Protein AF-A0A838TBW4-F1 (afdb_monomer)

Solvent-accessible surface area (backbone atoms only — not comparable to full-atom values): 10722 Å² total; per-residue (Å²): 92,53,55,71,40,75,46,83,88,53,79,65,47,71,32,86,48,37,41,39,49,71,53,73,50,77,46,62,85,53,86,55,32,38,40,39,38,40,40,38,38,40,40,28,59,45,55,49,67,66,79,68,98,82,68,82,69,53,99,82,59,68,84,42,74,42,6,28,44,33,40,38,41,35,42,33,40,31,49,37,88,73,58,54,80,36,43,47,41,38,38,34,44,38,40,34,40,42,38,38,27,76,34,30,76,90,42,62,67,20,46,31,54,18,38,36,38,38,42,35,37,34,43,33,47,72,93,43,96,31,44,42,32,44,35,46,35,40,40,38,13,29,47,56,91,50,90,83,75,44,51,32,25,47,28,77,63,82,87,76,78,42,48,89,70,59,43,82,79,57,86,46,65,66,39,56,40,53,37,43,34,45,37,40,37,33,29,85,44,101,90,42,81,46,77,46,76,46,78,48,113

Mean predicted aligned error: 7.16 Å

Radius of gyration: 20.32 Å; Cα contacts (8 Å, |Δi|>4): 487; chains: 1; bounding box: 47×40×55 Å

Nearest PDB structures (foldseek):
  3m8d-assembly1_A  TM=5.198E-01  e=7.581E-01  Escherichia coli
  2gsk-assembly1_A  TM=4.703E-01  e=1.154E+00  Escherichia coli
  6ofr-assembly1_A  TM=4.350E-01  e=8.875E-01  Escherichia coli
  1xkh-assembly3_C  TM=3.140E-01  e=1.501E+00  Pseudomonas aeruginosa
  4v3h-assembly2_B  TM=4.016E-01  e=5.026E+00  Klebsiella oxytoca

pLDDT: mean 85.62, std 15.62, range [37.53, 98.44]

Secondary structure (DSSP, 8-state):
--PBP--SSS---B-SSEEEEEEEEEE--STTEEEEEEEEEEEE--------SS----TT---SPPPEEEEEEEEEEEEPTTTBTTEEEEEEEEEEEEEEESSSTTS-EEEEEEEEEEEEEEEE-TTSTT--EEEEEEEEE---S-TTSSEE------S--GGGTS-TT----SSSEEEEEEEEEEEEETTEEEEEEEEE-

Foldseek 3Di:
DFDWDDADPDDIDGDPQKDKDWDKDWDCVPDQKIKMWIKMWIFHAFFDQHDDPVDPADPLGGPDFAGWTKMKIKMKMWGDPCRPPFKIKMKMKMWMWDWGAPHGPVGQIATETWMKMKIKMKGWPVVDPWGKMKMKIKIAIFADPDPPPSYGHWDDQDDDPCCVPQHVVPPDDRTHDIKIKIKMWTRPDPVDIDIDIDIDD

Structure (mmCIF, N/CA/C/O backbone):
data_AF-A0A838TBW4-F1
#
_entry.id   AF-A0A838TBW4-F1
#
loop_
_atom_site.group_PDB
_atom_site.id
_atom_site.type_symbol
_atom_site.label_atom_id
_atom_site.label_alt_id
_atom_site.label_comp_id
_atom_site.label_asym_id
_atom_site.label_entity_id
_atom_site.label_seq_id
_atom_site.pdbx_PDB_ins_code
_atom_site.Cartn_x
_atom_site.Cartn_y
_atom_site.Cartn_z
_atom_site.occupancy
_atom_site.B_iso_or_equiv
_atom_site.auth_seq_id
_atom_site.auth_comp_id
_atom_site.auth_asym_id
_atom_site.auth_atom_id
_atom_site.pdbx_PDB_model_num
ATOM 1 N N . MET A 1 1 ? -7.644 9.521 -14.483 1.00 82.19 1 MET A N 1
ATOM 2 C CA . MET A 1 1 ? -7.105 10.776 -13.925 1.00 82.19 1 MET A CA 1
ATOM 3 C C . MET A 1 1 ? -5.716 11.012 -14.484 1.00 82.19 1 MET A C 1
ATOM 5 O O . MET A 1 1 ? -5.070 10.063 -14.913 1.00 82.19 1 MET A O 1
ATOM 9 N N . ARG A 1 2 ? -5.285 12.268 -14.478 1.00 81.56 2 ARG A N 1
ATOM 10 C CA . ARG A 1 2 ? -3.904 12.653 -14.750 1.00 81.56 2 ARG A CA 1
ATOM 11 C C . ARG A 1 2 ? -3.349 13.295 -13.485 1.00 81.56 2 ARG A C 1
ATOM 13 O O . ARG A 1 2 ? -4.063 14.129 -12.917 1.00 81.56 2 ARG A O 1
ATOM 20 N N . PRO A 1 3 ? -2.170 12.885 -13.006 1.00 78.75 3 PRO A N 1
ATOM 21 C CA . PRO A 1 3 ? -1.479 13.588 -11.939 1.00 78.75 3 PRO A CA 1
ATOM 22 C C . PRO A 1 3 ? -1.197 15.033 -12.343 1.00 78.75 3 PRO A C 1
ATOM 24 O O . PRO A 1 3 ? -1.235 15.389 -13.520 1.00 78.75 3 PRO A O 1
ATOM 27 N N . VAL A 1 4 ? -0.947 15.874 -11.349 1.00 79.19 4 VAL A N 1
ATOM 28 C CA . VAL A 1 4 ? -0.540 17.259 -11.572 1.00 79.19 4 VAL A CA 1
ATOM 29 C C . VAL A 1 4 ? 0.978 17.309 -11.527 1.00 79.19 4 VAL A C 1
ATOM 31 O O . VAL A 1 4 ? 1.579 16.861 -10.550 1.00 79.19 4 VAL A O 1
ATOM 34 N N . GLN A 1 5 ? 1.579 17.854 -12.577 1.00 72.44 5 GLN A N 1
ATOM 35 C CA . GLN A 1 5 ? 3.007 18.107 -12.634 1.00 72.44 5 GLN A CA 1
ATOM 36 C C . GLN A 1 5 ? 3.325 19.350 -11.803 1.00 72.44 5 GLN A C 1
ATOM 38 O O . GLN A 1 5 ? 2.657 20.379 -11.916 1.00 72.44 5 GLN A O 1
ATOM 43 N N . ILE A 1 6 ? 4.345 19.252 -10.951 1.00 69.56 6 ILE A N 1
ATOM 44 C CA . ILE A 1 6 ? 4.878 20.421 -10.256 1.00 69.56 6 ILE A CA 1
ATOM 45 C C . ILE A 1 6 ? 5.821 21.122 -11.225 1.00 69.56 6 ILE A C 1
ATOM 47 O O . ILE A 1 6 ? 6.854 20.567 -11.592 1.00 69.56 6 ILE A O 1
ATOM 51 N N . GLU A 1 7 ? 5.454 22.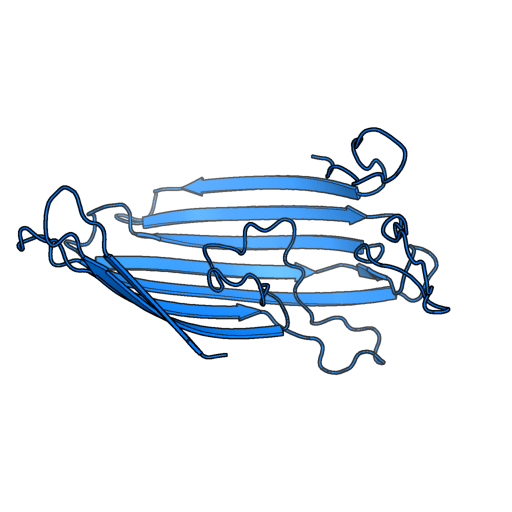330 -11.635 1.00 67.06 7 GLU A N 1
ATOM 52 C CA . GLU A 1 7 ? 6.270 23.155 -12.515 1.00 67.06 7 GLU A CA 1
ATOM 53 C C . GLU A 1 7 ? 6.919 24.275 -11.716 1.00 67.06 7 GLU A C 1
ATOM 55 O O . GLU A 1 7 ? 6.291 24.961 -10.906 1.00 67.06 7 GLU A O 1
ATOM 60 N N . ARG A 1 8 ? 8.214 24.483 -11.941 1.00 65.50 8 ARG A N 1
ATOM 61 C CA . ARG A 1 8 ? 8.962 25.473 -11.169 1.00 65.50 8 ARG A CA 1
ATOM 62 C C . ARG A 1 8 ? 8.695 26.907 -11.621 1.00 65.50 8 ARG A C 1
ATOM 64 O O . ARG A 1 8 ? 8.756 27.841 -10.818 1.00 65.50 8 ARG A O 1
ATOM 71 N N . HIS A 1 9 ? 8.488 27.090 -12.919 1.00 72.12 9 HIS A N 1
ATOM 72 C CA . HIS A 1 9 ? 8.450 28.403 -13.564 1.00 72.12 9 HIS A CA 1
ATOM 73 C C . HIS A 1 9 ? 7.094 28.735 -14.197 1.00 72.12 9 HIS A C 1
ATOM 75 O O . HIS A 1 9 ? 6.954 29.789 -14.817 1.00 72.12 9 HIS A O 1
ATOM 81 N N . ALA A 1 10 ? 6.099 27.873 -14.006 1.00 72.31 10 ALA A N 1
ATOM 82 C CA . ALA A 1 10 ? 4.736 28.047 -14.480 1.00 72.31 10 ALA A CA 1
ATOM 83 C C . ALA A 1 10 ? 3.742 27.508 -13.442 1.00 72.31 10 ALA A C 1
ATOM 85 O O . ALA A 1 10 ? 4.126 26.994 -12.391 1.00 72.31 10 ALA A O 1
ATOM 86 N N . PHE A 1 11 ? 2.452 27.719 -13.696 1.00 76.94 11 PHE A N 1
ATOM 87 C CA . PHE A 1 11 ? 1.423 27.092 -12.879 1.00 76.94 11 PHE A CA 1
ATOM 88 C C . PHE A 1 11 ? 1.433 25.587 -13.117 1.00 76.94 11 PHE A C 1
ATOM 90 O O . PHE A 1 11 ? 1.570 25.143 -14.247 1.00 76.94 11 PHE A O 1
ATOM 97 N N . ASN A 1 12 ? 1.226 24.821 -12.052 1.00 76.56 12 ASN A N 1
ATOM 98 C CA . ASN A 1 12 ? 1.102 23.375 -12.145 1.00 76.56 12 ASN A CA 1
ATOM 99 C C . ASN A 1 12 ? -0.076 22.987 -13.055 1.00 76.56 12 ASN A C 1
ATOM 101 O O . ASN A 1 12 ? -1.216 23.391 -12.800 1.00 76.56 12 ASN A O 1
ATOM 105 N N . GLU A 1 13 ? 0.190 22.164 -14.066 1.00 77.12 13 GLU A N 1
ATOM 106 C CA . GLU A 1 13 ? -0.813 21.644 -14.999 1.00 77.12 13 GLU A CA 1
ATOM 107 C C . GLU A 1 13 ? -0.933 20.114 -14.912 1.00 77.12 13 GLU A C 1
ATOM 109 O O . GLU A 1 13 ? -0.180 19.438 -14.208 1.00 77.12 13 GLU A O 1
ATOM 114 N N . SER A 1 14 ? -1.938 19.540 -15.583 1.00 79.62 14 SER A N 1
ATOM 115 C CA . SER A 1 14 ? -2.069 18.081 -15.640 1.00 79.62 14 SER A CA 1
ATOM 116 C C . SER A 1 14 ? -0.939 17.480 -16.473 1.00 79.62 14 SER A C 1
ATOM 118 O O . SER A 1 14 ? -0.757 17.890 -17.620 1.00 79.62 14 SER A O 1
ATOM 120 N N . ASP A 1 15 ? -0.288 16.441 -15.961 1.00 79.75 15 ASP A N 1
ATOM 121 C CA . ASP A 1 15 ? 0.714 15.685 -16.703 1.00 79.75 15 ASP A CA 1
ATOM 122 C C . ASP A 1 15 ? 0.023 14.857 -17.800 1.00 79.75 15 ASP A C 1
ATOM 124 O O . ASP A 1 15 ? -0.744 13.927 -17.537 1.00 79.75 15 ASP A O 1
ATOM 128 N N . SER A 1 16 ? 0.248 15.222 -19.063 1.00 81.44 16 SER A N 1
ATOM 129 C CA . SER A 1 16 ? -0.297 14.477 -20.203 1.00 81.44 16 SER A CA 1
ATOM 130 C C . SER A 1 16 ? 0.420 13.146 -20.453 1.00 81.44 16 SER A C 1
ATOM 132 O O . SER A 1 16 ? -0.169 12.253 -21.075 1.00 81.44 16 SER A O 1
ATOM 134 N N . ALA A 1 17 ? 1.647 13.013 -19.947 1.00 81.75 17 ALA A N 1
ATOM 135 C CA . ALA A 1 17 ? 2.494 11.845 -20.092 1.00 81.75 17 ALA A CA 1
ATOM 136 C C . ALA A 1 17 ? 2.279 10.808 -18.983 1.00 81.75 17 ALA A C 1
ATOM 138 O O . ALA A 1 17 ? 2.682 9.670 -19.189 1.00 81.75 17 ALA A O 1
ATOM 139 N N . ASP A 1 18 ? 1.601 11.139 -17.875 1.00 86.44 18 ASP A N 1
ATOM 140 C CA . ASP A 1 18 ? 1.209 10.194 -16.817 1.00 86.44 18 ASP A CA 1
ATOM 141 C C . ASP A 1 18 ? -0.319 10.032 -16.757 1.00 86.44 18 ASP A C 1
ATOM 143 O O . ASP A 1 18 ? -1.082 10.901 -16.329 1.00 86.44 18 ASP A O 1
ATOM 147 N N . ASN A 1 19 ? -0.796 8.889 -17.235 1.00 89.94 19 ASN A N 1
ATOM 148 C CA . ASN A 1 19 ? -2.207 8.547 -17.285 1.00 89.94 19 ASN A CA 1
ATOM 149 C C . ASN A 1 19 ? -2.488 7.397 -16.320 1.00 89.94 19 ASN A C 1
ATOM 151 O O . ASN A 1 19 ? -1.917 6.315 -16.429 1.00 89.94 19 ASN A O 1
ATOM 155 N N . PHE A 1 20 ? -3.440 7.615 -15.416 1.00 91.31 20 PHE A N 1
ATOM 156 C CA . PHE A 1 20 ? -3.895 6.612 -14.461 1.00 91.31 20 PHE A CA 1
ATOM 157 C C . PHE A 1 20 ? -5.385 6.351 -14.638 1.00 91.31 20 PHE A C 1
ATOM 159 O O . PHE A 1 20 ? -6.203 7.277 -14.621 1.00 91.31 20 PHE A O 1
ATOM 166 N N . PHE A 1 21 ? -5.779 5.096 -14.788 1.00 92.88 21 PHE A N 1
ATOM 167 C CA . PHE A 1 21 ? -7.184 4.723 -14.892 1.00 92.88 21 PHE A CA 1
ATOM 168 C C . PHE A 1 21 ? -7.442 3.370 -14.253 1.00 92.88 21 PHE A C 1
ATOM 170 O O . PHE A 1 21 ? -6.535 2.579 -14.034 1.00 92.88 21 PHE A O 1
ATOM 177 N N . GLY A 1 22 ? -8.703 3.099 -13.951 1.00 94.94 22 GLY A N 1
ATOM 178 C CA . GLY A 1 22 ? -9.102 1.823 -13.397 1.00 94.94 22 GLY A CA 1
ATOM 179 C C . GLY A 1 22 ? -10.487 1.876 -12.793 1.00 94.94 22 GLY A C 1
ATOM 180 O O . GLY A 1 22 ? -11.240 2.831 -13.001 1.00 94.94 22 GLY A O 1
ATOM 181 N N . GLY A 1 23 ? -10.813 0.830 -12.053 1.00 95.31 23 GLY A N 1
ATOM 182 C CA . GLY A 1 23 ? -12.100 0.664 -11.408 1.00 95.31 23 GLY A CA 1
ATOM 183 C C . GLY A 1 23 ? -11.943 -0.030 -10.069 1.00 95.31 23 GLY A C 1
ATOM 184 O O . GLY A 1 23 ? -11.008 -0.799 -9.849 1.00 95.31 23 GLY A O 1
ATOM 185 N N . TYR A 1 24 ? -12.888 0.242 -9.182 1.00 95.19 24 TYR A N 1
ATOM 186 C CA . TYR A 1 24 ? -13.003 -0.437 -7.906 1.00 95.19 24 TYR A CA 1
ATOM 187 C C . TYR A 1 24 ? -14.438 -0.916 -7.717 1.00 95.19 24 TYR A C 1
ATOM 189 O O . TYR A 1 24 ? -15.391 -0.332 -8.239 1.00 95.19 24 TYR A O 1
ATOM 197 N N . PHE A 1 25 ? -14.579 -2.002 -6.976 1.00 95.69 25 PHE A N 1
ATOM 198 C CA . PHE A 1 25 ? -15.851 -2.606 -6.633 1.00 95.69 25 PHE A CA 1
ATOM 199 C C . PHE A 1 25 ? -15.840 -2.979 -5.156 1.00 95.69 25 PHE A C 1
ATOM 201 O O . PHE A 1 25 ? -14.925 -3.655 -4.695 1.00 95.6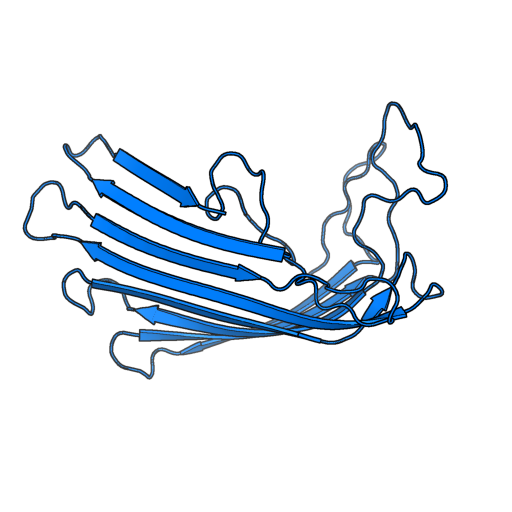9 25 PHE A O 1
ATOM 208 N N . SER A 1 26 ? -16.881 -2.574 -4.435 1.00 97.75 26 SER A N 1
ATOM 209 C CA . SER A 1 26 ? -17.047 -2.862 -3.012 1.00 97.75 26 SER A CA 1
ATOM 210 C C . SER A 1 26 ? -18.301 -3.691 -2.791 1.00 97.75 26 SER A C 1
ATOM 212 O O . SER A 1 26 ? -19.355 -3.418 -3.369 1.00 97.75 26 SER A O 1
ATOM 214 N N . THR A 1 27 ? -18.204 -4.691 -1.923 1.00 97.25 27 THR A N 1
ATOM 215 C CA . THR A 1 27 ? -19.313 -5.571 -1.575 1.00 97.25 27 THR A CA 1
ATOM 216 C C . THR A 1 27 ? -19.362 -5.881 -0.089 1.00 97.25 27 THR A C 1
ATOM 218 O O . THR A 1 27 ? -18.353 -5.996 0.598 1.00 97.25 27 THR A O 1
ATOM 221 N N . ASP A 1 28 ? -20.585 -6.066 0.385 1.00 96.94 28 ASP A N 1
ATOM 222 C CA . ASP A 1 28 ? -20.943 -6.296 1.780 1.00 96.94 28 ASP A CA 1
ATOM 223 C C . ASP A 1 28 ? -21.593 -7.678 1.979 1.00 96.94 28 ASP A C 1
ATOM 225 O O . ASP A 1 28 ? -22.266 -7.917 2.986 1.00 96.94 28 ASP A O 1
ATOM 229 N N . LEU A 1 29 ? -21.419 -8.574 0.996 1.00 95.25 29 LEU A N 1
ATOM 230 C CA . LEU A 1 29 ? -22.025 -9.910 0.951 1.00 95.25 29 LEU A CA 1
ATOM 231 C C . LEU A 1 29 ? -21.574 -10.816 2.103 1.00 95.25 29 LEU A C 1
ATOM 233 O O . LEU A 1 29 ? -22.346 -11.662 2.550 1.00 95.25 29 LEU A O 1
ATOM 237 N N . VAL A 1 30 ? -20.342 -10.647 2.590 1.00 94.44 30 VAL A N 1
ATOM 238 C CA . VAL A 1 30 ? -19.850 -11.368 3.768 1.00 94.44 30 VAL A CA 1
ATOM 239 C C . VAL A 1 30 ? -20.371 -10.659 5.023 1.00 94.44 30 VAL A C 1
ATOM 241 O O . VAL A 1 30 ? -20.094 -9.470 5.216 1.00 94.44 30 VAL A O 1
ATOM 244 N N . PRO A 1 31 ? -21.113 -11.345 5.915 1.00 94.19 31 PRO A N 1
ATOM 245 C CA . PRO A 1 31 ? -21.595 -10.727 7.140 1.00 94.19 31 PRO A CA 1
ATOM 246 C C . PRO A 1 31 ? -20.448 -10.101 7.934 1.00 94.19 31 PRO A C 1
ATOM 248 O O . PRO A 1 31 ? -19.408 -10.724 8.123 1.00 94.19 31 PRO A O 1
ATOM 251 N N . ARG A 1 32 ? -20.669 -8.885 8.450 1.00 94.88 32 ARG A N 1
ATOM 252 C CA . ARG A 1 32 ? -19.713 -8.146 9.300 1.00 94.88 32 ARG A CA 1
ATOM 253 C C . ARG A 1 32 ? -18.416 -7.710 8.609 1.00 94.88 32 ARG A C 1
ATOM 255 O O . ARG A 1 32 ? -17.550 -7.175 9.294 1.00 94.88 32 ARG A O 1
ATOM 262 N N . GLN A 1 33 ? -18.308 -7.851 7.291 1.00 97.12 33 GLN A N 1
ATOM 263 C CA . GLN A 1 33 ? -17.137 -7.457 6.514 1.00 97.12 33 GLN A CA 1
ATOM 264 C C . GLN A 1 33 ? -17.550 -6.641 5.284 1.00 97.12 33 GLN A C 1
ATOM 266 O O . GLN A 1 33 ? -18.598 -6.890 4.692 1.00 97.12 33 GLN A O 1
ATOM 271 N N . THR A 1 34 ? -16.711 -5.684 4.908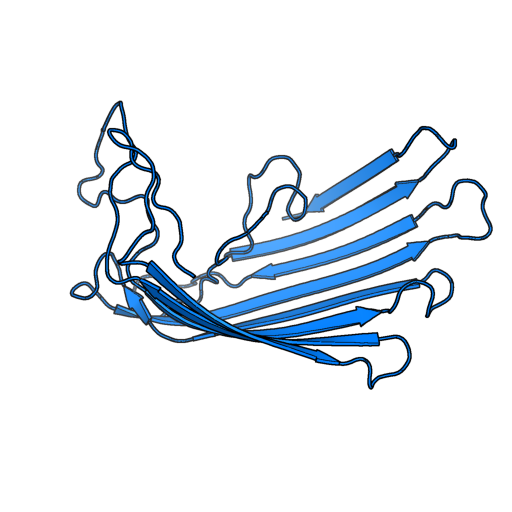 1.00 98.06 34 THR A N 1
ATOM 272 C CA . THR A 1 34 ? -16.704 -5.080 3.575 1.00 98.06 34 THR A CA 1
ATOM 273 C C . THR A 1 34 ? -15.492 -5.618 2.827 1.00 98.06 34 THR A C 1
ATOM 275 O O . THR A 1 34 ? -14.400 -5.704 3.396 1.00 98.06 34 THR A O 1
ATOM 278 N N . THR A 1 35 ? -15.695 -6.006 1.575 1.00 98.25 35 THR A N 1
ATOM 279 C CA . THR A 1 35 ? -14.648 -6.479 0.673 1.00 98.25 35 THR A CA 1
ATOM 280 C C . THR A 1 35 ? -14.584 -5.562 -0.533 1.00 98.25 35 THR A C 1
ATOM 282 O O . THR A 1 35 ? -15.580 -5.380 -1.229 1.00 98.25 35 THR A O 1
ATOM 285 N N . ASP A 1 36 ? -13.403 -5.024 -0.780 1.00 97.69 36 ASP A N 1
ATOM 286 C CA . ASP A 1 36 ? -13.086 -4.163 -1.902 1.00 97.69 36 ASP A CA 1
ATOM 287 C C . ASP A 1 36 ? -12.174 -4.925 -2.867 1.00 97.69 36 ASP A C 1
ATOM 289 O O . ASP A 1 36 ? -11.269 -5.648 -2.453 1.00 97.69 36 ASP A O 1
ATOM 293 N N . PHE A 1 37 ? -12.408 -4.749 -4.158 1.00 98.00 37 PHE A N 1
ATOM 294 C CA . PHE A 1 37 ? -11.549 -5.212 -5.238 1.00 98.00 37 PHE A CA 1
ATOM 295 C C . PHE A 1 37 ? -11.223 -4.022 -6.120 1.00 98.00 37 PHE A C 1
ATOM 297 O O . PHE A 1 37 ? -12.090 -3.179 -6.364 1.00 98.00 37 PHE A O 1
ATOM 304 N N . TYR A 1 38 ? -10.007 -3.963 -6.637 1.00 97.56 38 TYR A N 1
ATOM 305 C CA . TYR A 1 38 ? -9.628 -2.914 -7.565 1.00 97.56 38 TYR A CA 1
ATOM 306 C C . TYR A 1 38 ? -8.666 -3.414 -8.627 1.00 97.56 38 TYR A C 1
ATOM 308 O O . TYR A 1 38 ? -7.891 -4.353 -8.435 1.00 97.56 38 TYR A O 1
ATOM 316 N N . VAL A 1 39 ? -8.747 -2.744 -9.768 1.00 97.81 39 VAL A N 1
ATOM 317 C CA . VAL A 1 39 ? -7.789 -2.846 -10.853 1.00 97.81 39 VAL A CA 1
ATOM 318 C C . VAL A 1 39 ? -7.458 -1.440 -11.309 1.00 97.81 39 VAL A C 1
ATOM 320 O O . VAL A 1 39 ? -8.349 -0.649 -11.627 1.00 97.81 39 VAL A O 1
ATOM 323 N N . PHE A 1 40 ? -6.174 -1.140 -11.345 1.00 96.81 40 PHE A N 1
ATOM 324 C CA . PHE A 1 40 ? -5.639 0.109 -11.841 1.00 96.81 40 PHE A CA 1
ATOM 325 C C . PHE A 1 40 ? -4.618 -0.169 -12.928 1.00 96.81 40 PHE A C 1
ATOM 327 O O . PHE A 1 40 ? -4.026 -1.241 -12.992 1.00 96.81 40 PHE A O 1
ATOM 334 N N . TYR A 1 41 ? -4.426 0.809 -13.792 1.00 96.44 41 TYR A N 1
ATOM 335 C CA . TYR A 1 41 ? -3.388 0.807 -14.795 1.00 96.44 41 TYR A CA 1
ATOM 336 C C . TYR A 1 41 ? -2.776 2.195 -14.856 1.00 96.44 41 TYR A C 1
ATOM 338 O O . TYR A 1 41 ? -3.489 3.207 -14.911 1.00 96.44 41 TYR A O 1
ATOM 346 N N . ARG A 1 42 ? -1.449 2.225 -14.844 1.00 93.75 42 ARG A N 1
ATOM 347 C CA . ARG A 1 42 ? -0.656 3.434 -14.997 1.00 93.75 42 ARG A CA 1
ATOM 348 C C . ARG A 1 42 ? 0.147 3.334 -16.281 1.00 93.75 42 ARG A C 1
ATOM 350 O O . ARG A 1 42 ? 0.822 2.337 -16.524 1.00 93.75 42 ARG A O 1
ATOM 357 N N . GLN A 1 43 ? 0.083 4.390 -17.076 1.00 92.69 43 GLN A N 1
ATOM 358 C CA . GLN A 1 43 ? 0.934 4.605 -18.232 1.00 92.69 43 GLN A CA 1
ATOM 359 C C . GLN A 1 43 ? 1.624 5.947 -18.068 1.00 92.69 43 GLN A C 1
ATOM 361 O O . GLN A 1 43 ? 0.988 6.988 -18.220 1.00 92.69 43 GLN A O 1
ATOM 366 N N . LYS A 1 44 ? 2.920 5.887 -17.790 1.00 87.50 44 LYS A N 1
ATOM 367 C CA . LYS A 1 44 ? 3.834 7.014 -17.809 1.00 87.50 44 LYS A CA 1
ATOM 368 C C . LYS A 1 44 ? 4.796 6.856 -18.979 1.00 87.50 44 LYS A C 1
ATOM 370 O O . LYS A 1 44 ? 5.490 5.846 -19.070 1.00 87.50 44 LYS A O 1
ATOM 375 N N . ASP A 1 45 ? 4.806 7.827 -19.880 1.00 84.75 45 ASP A N 1
ATOM 376 C CA . ASP A 1 45 ? 5.569 7.752 -21.129 1.00 84.75 45 ASP A CA 1
ATOM 377 C C . ASP A 1 45 ? 6.880 8.565 -21.092 1.00 84.75 45 ASP A C 1
ATOM 379 O O . ASP A 1 45 ? 7.721 8.407 -21.978 1.00 84.75 45 ASP A O 1
ATOM 383 N N . ASP A 1 46 ? 7.087 9.397 -20.068 1.00 70.88 46 ASP A N 1
ATOM 384 C CA . ASP A 1 46 ? 8.251 10.273 -19.934 1.00 70.88 46 ASP A CA 1
ATOM 385 C C . ASP A 1 46 ? 8.943 10.164 -18.569 1.00 70.88 46 ASP A C 1
ATOM 387 O O . ASP A 1 46 ? 8.448 9.554 -17.619 1.00 70.88 46 ASP A O 1
ATOM 391 N N . ASN A 1 47 ? 10.117 10.781 -18.490 1.00 67.62 47 ASN A N 1
ATOM 392 C CA . ASN A 1 47 ? 10.867 10.968 -17.264 1.00 67.62 47 ASN A CA 1
ATOM 393 C C . ASN A 1 47 ? 10.987 12.472 -17.031 1.00 67.62 47 ASN A C 1
ATOM 395 O O . ASN A 1 47 ? 11.605 13.165 -17.839 1.00 67.62 47 ASN A O 1
ATOM 399 N N . GLN A 1 48 ? 10.337 13.009 -16.000 1.00 59.16 48 GLN A N 1
ATOM 400 C CA . GLN A 1 48 ? 10.223 14.462 -15.878 1.00 59.16 48 GLN A CA 1
ATOM 401 C C . GLN A 1 48 ? 11.314 15.085 -14.991 1.00 59.16 48 GLN A C 1
ATOM 403 O O . GLN A 1 48 ? 11.467 14.678 -13.839 1.00 59.16 48 GLN A O 1
ATOM 408 N N . PRO A 1 49 ? 12.055 16.096 -15.484 1.00 49.00 49 PRO A N 1
ATOM 409 C CA . PRO A 1 49 ? 13.259 16.606 -14.824 1.00 49.00 49 PRO A CA 1
ATOM 410 C C . PRO A 1 49 ? 13.083 17.839 -13.910 1.00 49.00 49 PRO A C 1
ATOM 412 O O . PRO A 1 49 ? 14.080 18.312 -13.371 1.00 49.00 49 PRO A O 1
ATOM 415 N N . ASP A 1 50 ? 11.890 18.416 -13.728 1.00 48.16 50 ASP A N 1
ATOM 416 C CA . ASP A 1 50 ? 11.807 19.837 -13.327 1.00 48.16 50 ASP A CA 1
ATOM 417 C C . ASP A 1 50 ? 11.716 20.147 -11.812 1.00 48.16 50 ASP A C 1
ATOM 419 O O . ASP A 1 50 ? 10.804 20.833 -11.352 1.00 48.16 50 ASP A O 1
ATOM 423 N N . LEU A 1 51 ? 12.708 19.707 -11.023 1.00 44.88 51 LEU A N 1
ATOM 424 C CA . LEU A 1 51 ? 12.886 20.130 -9.620 1.00 44.88 51 LEU A CA 1
ATOM 425 C C . LEU A 1 51 ? 14.368 20.389 -9.234 1.00 44.88 51 LEU A C 1
ATOM 427 O O . LEU A 1 51 ? 14.947 19.548 -8.559 1.00 44.88 51 LEU A O 1
ATOM 431 N N . ASP A 1 52 ? 14.987 21.548 -9.553 1.00 42.62 52 ASP A N 1
ATOM 432 C CA . ASP A 1 52 ? 16.118 22.078 -8.726 1.00 42.62 52 ASP A CA 1
ATOM 433 C C . ASP A 1 52 ? 16.514 23.577 -8.946 1.00 42.62 52 ASP A C 1
ATOM 435 O O . ASP A 1 52 ? 16.923 23.961 -10.049 1.00 42.62 52 ASP A O 1
ATOM 439 N N . PRO A 1 53 ? 16.509 24.451 -7.904 1.00 43.53 53 PRO A N 1
ATOM 440 C CA . PRO A 1 53 ? 17.160 25.777 -7.881 1.00 43.53 53 PRO A CA 1
ATOM 441 C C . PRO A 1 53 ? 18.675 25.866 -7.665 1.00 43.53 53 PRO A C 1
ATOM 443 O O . PRO A 1 53 ? 19.222 26.958 -7.811 1.00 43.53 53 PRO A O 1
ATOM 446 N N . THR A 1 54 ? 19.354 24.780 -7.322 1.00 50.38 54 THR A N 1
ATOM 447 C CA . THR A 1 54 ? 20.814 24.709 -7.117 1.00 50.38 54 THR A CA 1
ATOM 448 C C . THR A 1 54 ? 21.528 23.749 -8.087 1.00 50.38 54 THR A C 1
ATOM 450 O O . THR A 1 54 ? 22.743 23.836 -8.255 1.00 50.38 54 THR A O 1
ATOM 453 N N . ASN A 1 55 ? 20.749 22.913 -8.776 1.00 41.97 55 ASN A N 1
ATOM 454 C CA . ASN A 1 55 ? 20.958 22.129 -10.001 1.00 41.97 55 ASN A CA 1
ATOM 455 C C . ASN A 1 55 ? 22.341 21.486 -10.202 1.00 41.97 55 ASN A C 1
ATOM 457 O O . ASN A 1 55 ? 22.942 21.593 -11.276 1.00 41.97 55 ASN A O 1
ATOM 461 N N . LYS A 1 56 ? 22.856 20.764 -9.199 1.00 42.41 56 LYS A N 1
ATOM 462 C CA . LYS A 1 56 ? 23.917 19.775 -9.460 1.00 42.41 56 LYS A CA 1
ATOM 463 C C . LYS A 1 56 ? 23.276 18.476 -9.943 1.00 42.41 56 LYS A C 1
ATOM 465 O O . LYS A 1 56 ? 23.034 17.557 -9.174 1.00 42.41 56 LYS A O 1
ATOM 470 N N . ILE A 1 57 ? 23.021 18.468 -11.245 1.00 45.84 57 ILE A N 1
ATOM 471 C CA . ILE A 1 57 ? 22.604 17.343 -12.080 1.00 45.84 57 ILE A CA 1
ATOM 472 C C . ILE A 1 57 ? 23.561 16.154 -11.860 1.00 45.84 57 ILE A C 1
ATOM 474 O O . ILE A 1 57 ? 24.761 16.265 -12.118 1.00 45.84 57 ILE A O 1
ATOM 478 N N . ASP A 1 58 ? 23.041 15.013 -11.399 1.00 43.44 58 ASP A N 1
ATOM 479 C CA . ASP A 1 58 ? 23.644 13.711 -11.716 1.00 43.44 58 ASP A CA 1
ATOM 480 C C . ASP A 1 58 ? 23.697 13.593 -13.254 1.00 43.44 58 ASP A C 1
ATOM 482 O O . ASP A 1 58 ? 22.694 13.898 -13.893 1.00 43.44 58 ASP A O 1
ATOM 486 N N . PRO A 1 59 ? 24.800 13.173 -13.895 1.00 42.16 59 PRO A N 1
ATOM 487 C CA . PRO A 1 59 ? 24.828 12.838 -15.323 1.00 42.16 59 PRO A CA 1
ATOM 488 C C . PRO A 1 59 ? 23.701 11.902 -15.821 1.00 42.16 59 PRO A C 1
ATOM 490 O O . PRO A 1 59 ? 23.471 11.848 -17.027 1.00 42.16 59 PRO A O 1
ATOM 493 N N . ALA A 1 60 ? 23.001 11.191 -14.926 1.00 46.09 60 ALA A N 1
ATOM 494 C CA . ALA A 1 60 ? 21.791 10.395 -15.186 1.00 46.09 60 ALA A CA 1
ATOM 495 C C . ALA A 1 60 ? 20.462 11.063 -14.733 1.00 46.09 60 ALA A C 1
ATOM 497 O O . ALA A 1 60 ? 19.413 10.428 -14.735 1.00 46.09 60 ALA A O 1
ATOM 498 N N . GLY A 1 61 ? 20.518 12.338 -14.342 1.00 37.53 61 GLY A N 1
ATOM 499 C CA . GLY A 1 61 ? 19.530 13.155 -13.635 1.00 37.53 61 GLY A CA 1
ATOM 500 C C . GLY A 1 61 ? 18.057 12.861 -13.877 1.00 37.53 61 GLY A C 1
ATOM 501 O O . GLY A 1 61 ? 17.508 13.241 -14.911 1.00 37.53 61 GLY A O 1
ATOM 502 N N . THR A 1 62 ? 17.366 12.303 -12.878 1.00 45.78 62 THR A N 1
ATOM 503 C CA . THR A 1 62 ? 15.907 12.459 -12.811 1.00 45.78 62 THR A CA 1
ATOM 504 C C . THR A 1 62 ? 15.308 12.227 -11.436 1.00 45.78 62 THR A C 1
ATOM 506 O O . THR A 1 62 ? 15.669 11.291 -10.731 1.00 45.78 62 THR A O 1
ATOM 509 N N . TRP A 1 63 ? 14.365 13.097 -11.073 1.00 46.66 63 TRP A N 1
ATOM 510 C CA . TRP A 1 63 ? 13.473 12.917 -9.929 1.00 46.66 63 TRP A CA 1
ATOM 511 C C . TRP A 1 63 ? 12.029 13.219 -10.334 1.00 46.66 63 TRP A C 1
ATOM 513 O O . TRP A 1 63 ? 11.364 14.112 -9.823 1.00 46.66 63 TRP A O 1
ATOM 523 N N . ASN A 1 64 ? 11.563 12.401 -11.273 1.00 54.34 64 ASN A N 1
ATOM 524 C CA . ASN A 1 64 ? 10.229 11.824 -11.286 1.00 54.34 64 ASN A CA 1
ATOM 525 C C . ASN A 1 64 ? 10.414 10.319 -11.536 1.00 54.34 64 ASN A C 1
ATOM 527 O O . ASN A 1 64 ? 11.448 9.909 -12.060 1.00 54.34 64 ASN A O 1
ATOM 531 N N . GLY A 1 65 ? 9.468 9.482 -11.100 1.00 60.88 65 GLY A N 1
ATOM 532 C CA . GLY A 1 65 ? 9.546 8.042 -11.373 1.00 60.88 65 GLY A CA 1
ATOM 533 C C . GLY A 1 65 ? 9.689 7.783 -12.882 1.00 60.88 65 GLY A C 1
ATOM 534 O O . GLY A 1 65 ? 9.144 8.568 -13.666 1.00 60.88 65 GLY A O 1
ATOM 535 N N . PRO A 1 66 ? 10.414 6.727 -13.289 1.00 75.19 66 PRO A N 1
ATOM 536 C CA . PRO A 1 66 ? 10.669 6.453 -14.698 1.00 75.19 66 PRO A CA 1
ATOM 537 C C . PRO A 1 66 ? 9.372 6.234 -15.483 1.00 75.19 66 PRO A C 1
ATOM 539 O O . PRO A 1 66 ? 8.308 5.976 -14.906 1.00 75.19 66 PRO A O 1
ATOM 542 N N . ALA A 1 67 ? 9.480 6.252 -16.813 1.00 84.75 67 ALA A N 1
ATOM 543 C CA . ALA A 1 67 ? 8.433 5.723 -17.671 1.00 84.75 67 ALA A CA 1
ATOM 544 C C . ALA A 1 67 ? 8.046 4.311 -17.200 1.00 84.75 67 ALA A C 1
ATOM 546 O O . ALA A 1 67 ? 8.888 3.512 -16.775 1.00 84.75 67 ALA A O 1
ATOM 547 N N . ALA A 1 68 ? 6.751 4.020 -17.233 1.00 89.62 68 ALA A N 1
ATOM 548 C CA . ALA A 1 68 ? 6.194 2.810 -16.654 1.00 89.62 68 ALA A CA 1
ATOM 549 C C . ALA A 1 68 ? 4.840 2.484 -17.285 1.00 89.62 68 ALA A C 1
ATOM 551 O O . ALA A 1 68 ? 4.035 3.371 -17.563 1.00 89.62 68 ALA A O 1
ATOM 552 N N . ARG A 1 69 ? 4.572 1.201 -17.508 1.00 95.06 69 ARG A N 1
ATOM 553 C CA . ARG A 1 69 ? 3.310 0.698 -18.055 1.00 95.06 69 ARG A CA 1
ATOM 554 C C . ARG A 1 69 ? 2.928 -0.563 -17.314 1.00 95.06 69 ARG A C 1
ATOM 556 O O . ARG A 1 69 ? 3.372 -1.647 -17.672 1.00 95.06 69 ARG A O 1
ATOM 563 N N . PHE A 1 70 ? 2.126 -0.428 -16.271 1.00 96.50 70 PHE A N 1
ATOM 564 C CA . PHE A 1 70 ? 1.792 -1.565 -15.426 1.00 96.50 70 PHE A CA 1
ATOM 565 C C . PHE A 1 70 ? 0.362 -1.514 -14.922 1.00 96.50 70 PHE A C 1
ATOM 567 O O . PHE A 1 70 ? -0.252 -0.452 -14.790 1.00 96.50 70 PHE A O 1
ATOM 574 N N . ALA A 1 71 ? -0.159 -2.705 -14.655 1.00 97.94 71 ALA A N 1
ATOM 575 C CA . ALA A 1 71 ? -1.412 -2.903 -13.967 1.00 97.94 71 ALA A CA 1
ATOM 576 C C . ALA A 1 71 ? -1.151 -3.206 -12.491 1.00 97.94 71 ALA A C 1
ATOM 578 O O . ALA A 1 71 ? -0.216 -3.925 -12.145 1.00 97.94 71 ALA A O 1
ATOM 579 N N . THR A 1 72 ? -2.038 -2.704 -11.645 1.00 98.19 72 THR A N 1
ATOM 580 C CA . THR A 1 72 ? -2.118 -3.018 -10.223 1.00 98.19 72 THR A CA 1
ATOM 581 C C . THR A 1 72 ? -3.453 -3.707 -9.995 1.00 98.19 72 THR A C 1
ATOM 583 O O . THR A 1 72 ? -4.504 -3.157 -10.326 1.00 98.19 72 THR A O 1
ATOM 586 N N . ILE A 1 73 ? -3.434 -4.904 -9.428 1.00 98.25 73 ILE A N 1
ATOM 587 C CA . ILE A 1 73 ? -4.638 -5.594 -8.966 1.00 98.25 73 ILE A CA 1
ATOM 588 C C . ILE A 1 73 ? -4.563 -5.750 -7.459 1.00 98.25 73 ILE A C 1
ATOM 590 O O . ILE A 1 73 ? -3.497 -6.015 -6.906 1.00 98.25 73 ILE A O 1
ATOM 594 N N . GLY A 1 74 ? -5.697 -5.621 -6.788 1.00 97.81 74 GLY A N 1
ATOM 595 C CA . GLY A 1 74 ? -5.713 -5.820 -5.354 1.00 97.81 74 GLY A CA 1
ATOM 596 C C . GLY A 1 74 ? -7.090 -6.086 -4.792 1.00 97.81 74 GLY A C 1
ATOM 597 O O . GLY A 1 74 ? -8.127 -5.895 -5.438 1.00 97.81 74 GLY A O 1
ATOM 598 N N . ALA A 1 75 ? -7.067 -6.576 -3.563 1.00 98.06 75 ALA A N 1
ATOM 599 C CA . ALA A 1 75 ? -8.252 -6.818 -2.774 1.00 98.06 75 ALA A CA 1
ATOM 600 C C . ALA A 1 75 ? -7.998 -6.389 -1.336 1.00 98.06 75 ALA A C 1
ATOM 602 O O . ALA A 1 75 ? -6.943 -6.667 -0.766 1.00 98.06 75 ALA A O 1
ATOM 603 N N . ARG A 1 76 ? -9.008 -5.763 -0.740 1.00 97.81 76 ARG A N 1
ATOM 604 C CA . ARG A 1 76 ? -9.004 -5.348 0.654 1.00 97.81 76 ARG A CA 1
ATOM 605 C C . ARG A 1 76 ? -10.225 -5.899 1.360 1.00 97.81 76 ARG A C 1
ATOM 607 O O . ARG A 1 76 ? -11.331 -5.907 0.829 1.00 97.81 76 ARG A O 1
ATOM 614 N N . ILE A 1 77 ? -10.038 -6.335 2.592 1.00 98.06 77 ILE A N 1
ATOM 615 C CA . ILE A 1 77 ? -11.116 -6.688 3.503 1.00 98.06 77 ILE A CA 1
ATOM 616 C C . ILE A 1 77 ? -11.013 -5.836 4.756 1.00 98.06 77 ILE A C 1
ATOM 618 O O . ILE A 1 77 ? -9.920 -5.520 5.221 1.00 98.06 77 ILE A O 1
ATOM 622 N N . ARG A 1 78 ? -12.162 -5.473 5.320 1.00 97.88 78 ARG A N 1
ATOM 623 C CA . ARG A 1 78 ? -12.236 -4.821 6.627 1.00 97.88 78 ARG A CA 1
ATOM 624 C C . ARG A 1 78 ? -13.494 -5.221 7.369 1.00 97.88 78 ARG A C 1
ATOM 626 O O . ARG A 1 78 ? -14.559 -5.368 6.766 1.00 97.88 78 ARG A O 1
ATOM 633 N N . SER A 1 79 ? -13.396 -5.355 8.684 1.00 97.75 79 SER A N 1
ATOM 634 C CA . SER A 1 79 ? -14.577 -5.513 9.528 1.00 97.75 79 SER A CA 1
ATOM 635 C C . SER A 1 79 ? -15.474 -4.275 9.437 1.00 97.75 79 SER A C 1
ATOM 637 O O . SER A 1 79 ? -14.980 -3.145 9.457 1.00 97.75 79 SER A O 1
ATOM 639 N N . LYS A 1 80 ? -16.795 -4.465 9.399 1.00 96.12 80 LYS A N 1
ATOM 640 C CA . LYS A 1 80 ? -17.751 -3.356 9.495 1.00 96.12 80 LYS A CA 1
ATOM 641 C C . LYS A 1 80 ? -17.673 -2.712 10.886 1.00 96.12 80 LYS A C 1
ATOM 643 O O . LYS A 1 80 ? -17.479 -3.439 11.868 1.00 96.12 80 LYS A O 1
ATOM 648 N N . PRO A 1 81 ? -17.884 -1.387 10.998 1.00 89.69 81 PRO A N 1
ATOM 649 C CA . PRO A 1 8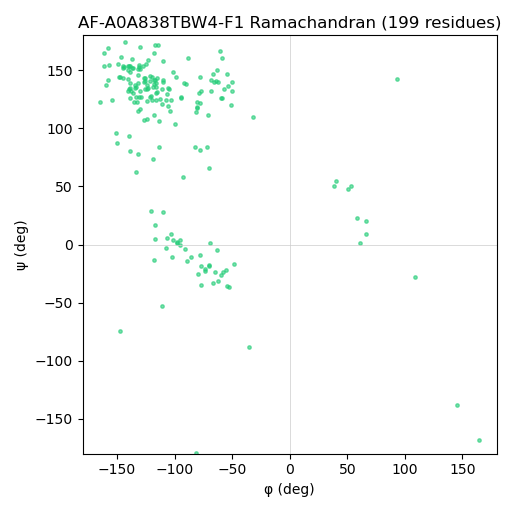1 ? -17.904 -0.707 12.286 1.00 89.69 81 PRO A CA 1
ATOM 650 C C . PRO A 1 81 ? -18.821 -1.419 13.279 1.00 89.69 81 PRO A C 1
ATOM 652 O O . PRO A 1 81 ? -19.944 -1.797 12.950 1.00 89.69 81 PRO A O 1
ATOM 655 N N . ASP A 1 82 ? -18.311 -1.639 14.488 1.00 88.19 82 ASP A N 1
ATOM 656 C CA . ASP A 1 82 ? -19.013 -2.273 15.606 1.00 88.19 82 ASP A CA 1
ATOM 657 C C . ASP A 1 82 ? -19.501 -3.719 15.406 1.00 88.19 82 ASP A C 1
ATOM 659 O O . ASP A 1 82 ? -20.028 -4.314 16.349 1.00 88.19 82 ASP A O 1
ATOM 663 N N . ALA A 1 83 ? -19.248 -4.340 14.255 1.00 94.06 83 ALA A N 1
ATOM 664 C CA . ALA A 1 83 ? -19.799 -5.650 13.928 1.00 94.06 83 ALA A CA 1
ATOM 665 C C . ALA A 1 83 ? -19.202 -6.809 14.753 1.00 94.06 83 ALA A C 1
ATOM 667 O O . ALA A 1 83 ? -19.810 -7.878 14.835 1.00 94.06 83 ALA A O 1
ATOM 668 N N . LEU A 1 84 ? -18.042 -6.597 15.388 1.00 95.19 84 LEU A N 1
ATOM 669 C CA . LEU A 1 84 ? -17.303 -7.600 16.169 1.00 95.19 84 LEU A CA 1
ATOM 670 C C . LEU A 1 84 ? -17.099 -7.190 17.639 1.00 95.19 84 LEU A C 1
ATOM 672 O O . LEU A 1 84 ? -16.129 -7.585 18.278 1.00 95.19 84 LEU A O 1
ATOM 676 N N . ASN A 1 85 ? -18.018 -6.392 18.194 1.00 93.38 85 ASN A N 1
ATOM 677 C CA . ASN A 1 85 ? -18.066 -6.062 19.626 1.00 93.38 85 ASN A CA 1
ATOM 678 C C . ASN A 1 85 ? -16.731 -5.559 20.225 1.00 93.38 85 ASN A C 1
ATOM 680 O O . ASN A 1 85 ? -16.286 -6.019 21.272 1.00 93.38 85 ASN A O 1
ATOM 684 N N . GLY A 1 86 ? -16.088 -4.608 19.547 1.00 95.00 86 GLY A N 1
ATOM 685 C CA . GLY A 1 86 ? -14.826 -4.014 20.007 1.00 95.00 86 GLY A CA 1
ATOM 686 C C . GLY A 1 86 ? -13.635 -4.430 19.167 1.00 95.00 86 GLY A C 1
ATOM 687 O O . GLY A 1 86 ? -12.716 -3.633 19.039 1.00 95.00 86 GLY A O 1
ATOM 688 N N . TRP A 1 87 ? -13.690 -5.609 18.551 1.00 97.56 87 TRP A N 1
ATOM 689 C CA . TRP A 1 87 ? -12.671 -6.045 17.609 1.00 97.56 87 TRP A CA 1
ATOM 690 C C . TRP A 1 87 ? -12.843 -5.376 16.248 1.00 97.56 87 TRP A C 1
ATOM 692 O O . TRP A 1 87 ? -13.969 -5.150 15.791 1.00 97.56 87 TRP A O 1
ATOM 702 N N . ASP A 1 88 ? -11.719 -5.089 15.611 1.00 97.50 88 ASP A N 1
ATOM 703 C CA . ASP A 1 88 ? -11.627 -4.641 14.230 1.00 97.50 88 ASP A CA 1
ATOM 704 C C . ASP A 1 88 ? -10.447 -5.324 13.534 1.00 97.50 88 ASP A C 1
ATOM 706 O O . ASP A 1 88 ? -9.501 -5.768 14.188 1.00 97.50 88 ASP A O 1
ATOM 710 N N . TYR A 1 89 ? -10.543 -5.462 12.214 1.00 97.75 89 TYR A N 1
ATOM 711 C CA . TYR A 1 89 ? -9.439 -5.912 11.373 1.00 97.75 89 TYR A CA 1
ATOM 712 C C . TYR A 1 89 ? -9.513 -5.289 9.985 1.00 97.75 89 TYR A C 1
ATOM 714 O O . TYR A 1 89 ? -10.600 -4.962 9.490 1.00 97.75 89 TYR A O 1
ATOM 722 N N . ALA A 1 90 ? -8.359 -5.207 9.335 1.00 98.12 90 ALA A N 1
ATOM 723 C CA . ALA A 1 90 ? -8.240 -4.991 7.909 1.00 98.12 90 ALA A CA 1
ATOM 724 C C . ALA A 1 90 ? -7.108 -5.851 7.339 1.00 98.12 90 ALA A C 1
ATOM 726 O O . ALA A 1 90 ? -6.141 -6.171 8.023 1.00 98.12 90 ALA A O 1
ATOM 727 N N . ALA A 1 91 ? -7.240 -6.239 6.079 1.00 98.19 91 ALA A N 1
ATOM 728 C CA . ALA A 1 91 ? -6.144 -6.821 5.325 1.00 98.19 91 ALA A CA 1
ATOM 729 C C . ALA A 1 91 ? -6.247 -6.383 3.869 1.00 98.19 91 ALA A C 1
ATOM 731 O O . ALA A 1 91 ? -7.353 -6.277 3.338 1.00 98.19 91 ALA A O 1
ATOM 732 N N . GLU A 1 92 ? -5.117 -6.135 3.229 1.00 98.06 92 GLU A N 1
ATOM 733 C CA . GLU A 1 92 ? -5.031 -5.748 1.830 1.00 98.06 92 GLU A CA 1
ATOM 734 C C . GLU A 1 92 ? -3.859 -6.460 1.176 1.00 98.06 92 GLU A C 1
ATOM 736 O O . GLU A 1 92 ? -2.772 -6.522 1.741 1.00 98.06 92 GLU A O 1
ATOM 741 N N . PHE A 1 93 ? -4.102 -7.018 -0.003 1.00 98.31 93 PHE A N 1
ATOM 742 C CA . PHE A 1 93 ? -3.077 -7.614 -0.842 1.00 98.31 93 PHE A CA 1
ATOM 743 C C . PHE A 1 93 ? -3.100 -6.935 -2.201 1.00 98.31 93 PHE A C 1
ATOM 745 O O . PHE A 1 93 ? -4.171 -6.756 -2.793 1.00 98.31 93 PHE A O 1
ATOM 752 N N . VAL A 1 94 ? -1.911 -6.606 -2.690 1.00 98.38 94 VAL A N 1
ATOM 753 C CA . VAL A 1 94 ? -1.703 -5.884 -3.938 1.00 98.38 94 VAL A CA 1
ATOM 754 C C . VAL A 1 94 ? -0.641 -6.598 -4.751 1.00 98.38 94 VAL A C 1
ATOM 756 O O . VAL A 1 94 ? 0.370 -7.044 -4.209 1.00 98.38 94 VAL A O 1
ATOM 759 N N . TYR A 1 95 ? -0.865 -6.685 -6.055 1.00 98.44 95 TYR A N 1
ATOM 760 C CA . TYR A 1 95 ? 0.100 -7.209 -7.002 1.00 98.44 95 TYR A CA 1
ATOM 761 C C . TYR A 1 95 ? 0.198 -6.299 -8.220 1.00 98.44 95 TYR A C 1
ATOM 763 O O . TYR A 1 95 ? -0.818 -5.880 -8.781 1.00 98.44 95 TYR A O 1
ATOM 771 N N . GLU A 1 96 ? 1.425 -6.017 -8.632 1.00 98.25 96 GLU A N 1
ATOM 772 C CA . GLU A 1 96 ? 1.749 -5.167 -9.767 1.00 98.25 96 GLU A CA 1
ATOM 773 C C . GLU A 1 96 ? 2.509 -5.954 -10.818 1.00 98.25 96 GLU A C 1
ATOM 775 O O . GLU A 1 96 ? 3.426 -6.714 -10.505 1.00 98.25 96 GLU A O 1
ATOM 780 N N . PHE A 1 97 ? 2.120 -5.758 -12.075 1.00 98.31 97 PHE A N 1
ATOM 781 C CA . PHE A 1 97 ? 2.755 -6.411 -13.207 1.00 98.31 97 PHE A CA 1
ATOM 782 C C . PHE A 1 97 ? 2.726 -5.541 -14.458 1.00 98.31 97 PHE A C 1
ATOM 784 O O . PHE A 1 97 ? 1.747 -4.840 -14.729 1.00 98.31 97 PHE A O 1
ATOM 791 N N . GLY A 1 98 ? 3.791 -5.612 -15.249 1.00 97.25 98 GLY A N 1
ATOM 792 C CA . GLY A 1 98 ? 3.945 -4.829 -16.470 1.00 97.25 98 GLY A CA 1
ATOM 793 C C . GLY A 1 98 ? 5.397 -4.446 -16.691 1.00 97.25 98 GLY A C 1
ATOM 794 O O . GLY A 1 98 ? 6.281 -5.259 -16.458 1.00 97.25 98 GLY A O 1
ATOM 795 N N . ASP A 1 99 ? 5.635 -3.210 -17.107 1.00 94.88 99 ASP A N 1
ATOM 796 C CA . ASP A 1 99 ? 6.955 -2.720 -17.481 1.00 94.88 99 ASP A CA 1
ATOM 797 C C . ASP A 1 99 ? 7.341 -1.482 -16.667 1.00 94.88 99 ASP A C 1
ATOM 799 O O . ASP A 1 99 ? 6.553 -0.539 -16.526 1.00 94.88 99 ASP A O 1
ATOM 803 N N . ILE A 1 100 ? 8.592 -1.445 -16.216 1.00 90.19 100 ILE A N 1
ATOM 804 C CA . ILE A 1 100 ? 9.271 -0.233 -15.751 1.00 90.19 100 ILE A CA 1
ATOM 805 C C . ILE A 1 100 ? 10.495 -0.010 -16.637 1.00 90.19 100 ILE A C 1
ATOM 807 O O . ILE A 1 100 ? 11.135 -0.957 -17.088 1.00 90.19 100 ILE A O 1
ATOM 811 N N . TYR A 1 101 ? 10.816 1.246 -16.913 1.00 86.69 101 TYR A N 1
ATOM 812 C CA . TYR A 1 101 ? 11.949 1.621 -17.748 1.00 86.69 101 TYR A CA 1
ATOM 813 C C . TYR A 1 101 ? 13.042 2.272 -16.890 1.00 86.69 101 TYR A C 1
ATOM 815 O O . TYR A 1 101 ? 12.776 2.758 -15.797 1.00 86.69 101 TYR A O 1
ATOM 823 N N . ALA A 1 102 ? 14.290 2.281 -17.354 1.00 80.06 102 ALA A N 1
ATOM 824 C CA . ALA A 1 102 ? 15.382 2.934 -16.627 1.00 80.06 102 ALA A CA 1
ATOM 825 C C . ALA A 1 102 ? 15.212 4.464 -16.575 1.00 80.06 102 ALA A C 1
ATOM 827 O O . ALA A 1 102 ? 15.599 5.104 -15.602 1.00 80.06 102 ALA A O 1
ATOM 828 N N . SER A 1 103 ? 14.635 5.043 -17.628 1.00 75.38 103 SER A N 1
ATOM 829 C CA . SER A 1 103 ? 14.298 6.463 -17.708 1.00 75.38 103 SER A CA 1
ATOM 830 C C . SER A 1 103 ? 13.041 6.679 -18.553 1.00 75.38 103 SER A C 1
ATOM 832 O O . SER A 1 103 ? 11.966 6.912 -18.018 1.00 75.38 103 SER A O 1
ATOM 834 N N . GLU A 1 104 ? 13.152 6.546 -19.872 1.00 81.38 104 GLU A N 1
ATOM 835 C CA . GLU A 1 104 ? 12.085 6.779 -20.856 1.00 81.38 104 GLU A CA 1
ATOM 836 C C . GLU A 1 104 ? 11.692 5.477 -21.572 1.00 81.38 104 GLU A C 1
ATOM 838 O O . GLU A 1 104 ? 12.397 4.473 -21.480 1.00 81.38 104 GLU A O 1
ATOM 843 N N . LEU A 1 105 ? 10.621 5.489 -22.372 1.00 84.94 105 LEU A N 1
ATOM 844 C CA . LEU A 1 105 ? 10.120 4.297 -23.083 1.00 84.94 105 LEU A CA 1
ATOM 845 C C . LEU A 1 105 ? 11.126 3.613 -24.026 1.00 84.94 105 LEU A C 1
ATOM 847 O O . LEU A 1 105 ? 10.972 2.434 -24.334 1.00 84.94 105 LEU A O 1
ATOM 851 N N . ASN A 1 106 ? 12.133 4.342 -24.515 1.00 85.31 106 ASN A N 1
ATOM 852 C CA . ASN A 1 106 ? 13.185 3.790 -25.377 1.00 85.31 106 ASN A CA 1
ATOM 853 C C . ASN A 1 106 ? 14.405 3.277 -24.588 1.00 85.31 106 ASN A C 1
ATOM 855 O O . ASN A 1 106 ? 15.355 2.772 -25.188 1.00 85.31 106 ASN A O 1
ATOM 859 N N . SER A 1 107 ? 14.415 3.447 -23.262 1.00 83.38 107 SER A N 1
ATOM 860 C CA . SER A 1 107 ? 15.499 2.998 -22.386 1.00 83.38 107 SER A CA 1
ATOM 861 C C . SER A 1 107 ? 15.377 1.508 -22.047 1.00 83.38 107 SER A C 1
ATOM 863 O O . SER A 1 107 ? 14.484 0.806 -22.527 1.00 83.38 107 SER A O 1
ATOM 865 N N . VAL A 1 108 ? 16.314 0.997 -21.244 1.00 86.06 108 VAL A N 1
ATOM 866 C CA . VAL A 1 108 ? 16.285 -0.400 -20.795 1.00 86.06 108 VAL A CA 1
ATOM 867 C C . VAL A 1 108 ? 14.979 -0.662 -20.050 1.00 86.06 108 VAL A C 1
ATOM 869 O O . VAL A 1 108 ? 14.649 0.054 -19.108 1.00 86.06 108 VAL A O 1
ATOM 872 N N . ARG A 1 109 ? 14.256 -1.690 -20.491 1.00 91.44 109 ARG A N 1
ATOM 873 C CA . ARG A 1 109 ? 13.025 -2.169 -19.868 1.00 91.44 109 ARG A CA 1
ATOM 874 C C . ARG A 1 109 ? 13.339 -3.268 -18.858 1.00 91.44 109 ARG A C 1
ATOM 876 O O . ARG A 1 109 ? 14.133 -4.161 -19.172 1.00 91.44 109 ARG A O 1
ATOM 883 N N . SER A 1 110 ? 12.657 -3.216 -17.723 1.00 92.31 110 SER A N 1
ATOM 884 C CA . SER A 1 110 ? 12.557 -4.292 -16.746 1.00 92.31 110 SER A CA 1
ATOM 885 C C . SER A 1 110 ? 11.106 -4.748 -16.612 1.00 92.31 110 SER A C 1
ATOM 887 O O . SER A 1 110 ? 10.185 -3.926 -16.620 1.00 92.31 110 SER A O 1
ATOM 889 N N . ASP A 1 111 ? 10.915 -6.053 -16.470 1.00 96.62 111 ASP A N 1
ATOM 890 C CA . ASP A 1 111 ? 9.602 -6.653 -16.268 1.00 96.62 111 ASP A CA 1
ATOM 891 C C . ASP A 1 111 ? 9.225 -6.511 -14.776 1.00 96.62 111 ASP A C 1
ATOM 893 O O . ASP A 1 111 ? 9.921 -7.008 -13.889 1.00 96.62 111 ASP A O 1
ATOM 897 N N . LEU A 1 112 ? 8.148 -5.777 -14.483 1.00 95.69 112 LEU A N 1
ATOM 898 C CA . LEU A 1 112 ? 7.639 -5.544 -13.130 1.00 95.69 112 LEU A CA 1
ATOM 899 C C . LEU A 1 112 ? 6.850 -6.759 -12.642 1.00 95.69 112 LEU A C 1
ATOM 901 O O . LEU A 1 112 ? 5.928 -7.226 -13.313 1.00 95.69 112 LEU A O 1
ATOM 905 N N . SER A 1 113 ? 7.183 -7.213 -11.440 1.00 97.06 113 SER A N 1
ATOM 906 C CA . SER A 1 113 ? 6.472 -8.246 -10.693 1.00 97.06 113 SER A CA 1
ATOM 907 C C . SER A 1 113 ? 6.654 -7.973 -9.203 1.00 97.06 113 SER A C 1
ATOM 909 O O . SER A 1 113 ? 7.575 -8.486 -8.569 1.00 97.06 113 SER A O 1
ATOM 911 N N . ALA A 1 114 ? 5.780 -7.148 -8.637 1.00 96.00 114 ALA A N 1
ATOM 912 C CA . ALA A 1 114 ? 5.902 -6.690 -7.259 1.00 96.00 114 ALA A CA 1
ATOM 913 C C . ALA A 1 114 ? 4.621 -6.940 -6.467 1.00 96.00 114 ALA A C 1
ATOM 915 O O . ALA A 1 114 ? 3.527 -7.007 -7.026 1.00 96.00 114 ALA A O 1
ATOM 916 N N . LEU A 1 115 ? 4.749 -7.078 -5.150 1.00 97.50 115 LEU A N 1
ATOM 917 C CA . LEU A 1 115 ? 3.610 -7.297 -4.271 1.00 97.50 115 LEU A CA 1
ATOM 918 C C . LEU A 1 115 ? 3.713 -6.462 -3.005 1.00 97.50 115 LEU A C 1
ATOM 920 O O . LEU A 1 115 ? 4.804 -6.193 -2.499 1.00 97.50 115 LEU A O 1
ATOM 924 N N . ALA A 1 116 ? 2.554 -6.128 -2.458 1.00 97.38 116 ALA A N 1
ATOM 925 C CA . ALA A 1 116 ? 2.442 -5.498 -1.160 1.00 97.38 116 ALA A CA 1
ATOM 926 C C . ALA A 1 116 ? 1.315 -6.131 -0.341 1.00 97.38 116 ALA A C 1
ATOM 928 O O . ALA A 1 116 ? 0.348 -6.682 -0.877 1.00 97.38 116 ALA A O 1
ATOM 929 N N . LEU A 1 117 ? 1.474 -6.088 0.975 1.00 97.19 117 LEU A N 1
ATOM 930 C CA . LEU A 1 117 ? 0.557 -6.654 1.949 1.00 97.19 117 LEU A CA 1
ATOM 931 C C . LEU A 1 117 ? 0.416 -5.691 3.123 1.00 97.19 117 LEU A C 1
ATOM 933 O O . LEU A 1 117 ? 1.410 -5.200 3.646 1.00 97.19 117 LEU A O 1
ATOM 937 N N . HIS A 1 118 ? -0.818 -5.474 3.550 1.00 97.00 118 HIS A N 1
ATOM 938 C CA . HIS A 1 118 ? -1.153 -4.811 4.801 1.00 97.00 118 HIS A CA 1
ATOM 939 C C . HIS A 1 118 ? -2.046 -5.747 5.605 1.00 97.00 118 HIS A C 1
ATOM 941 O O . HIS A 1 118 ? -3.008 -6.302 5.068 1.00 97.00 118 HIS A O 1
ATOM 947 N N . VAL A 1 119 ? -1.765 -5.922 6.891 1.00 97.88 119 VAL A N 1
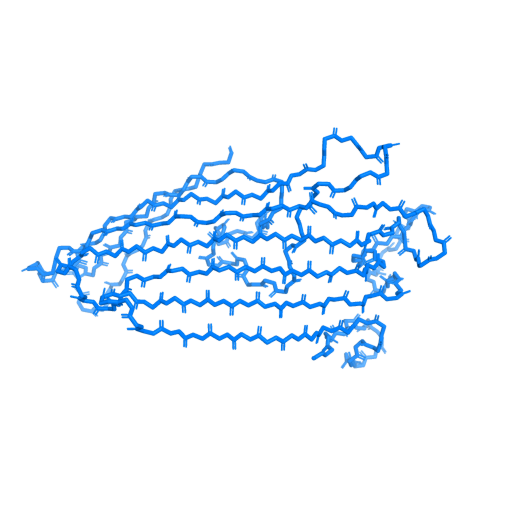ATOM 948 C CA . VAL A 1 119 ? -2.642 -6.640 7.819 1.00 97.88 119 VAL A CA 1
ATOM 949 C C . VAL A 1 119 ? -2.674 -5.895 9.137 1.00 97.88 119 VAL A C 1
ATOM 951 O O . VAL A 1 119 ? -1.639 -5.670 9.751 1.00 97.88 119 VAL A O 1
ATOM 954 N N . SER A 1 120 ? -3.868 -5.571 9.615 1.00 98.12 120 SER A N 1
ATOM 955 C CA . SER A 1 120 ? -4.056 -4.908 10.897 1.00 98.12 120 SER A CA 1
ATOM 956 C C . SER A 1 120 ? -5.244 -5.473 11.661 1.00 98.12 120 SER A C 1
ATOM 958 O O . SER A 1 120 ? -6.206 -6.010 11.101 1.00 98.12 120 SER A O 1
ATOM 960 N N . GLY A 1 121 ? -5.178 -5.352 12.981 1.00 97.88 121 GLY A N 1
ATOM 961 C CA . GLY A 1 121 ? -6.270 -5.710 13.867 1.00 97.88 121 GLY A CA 1
ATOM 962 C C . GLY A 1 121 ? -6.126 -5.066 15.231 1.00 97.88 121 GLY A C 1
ATOM 963 O O . GLY A 1 121 ? -5.027 -4.756 15.688 1.00 97.88 121 GLY A O 1
ATOM 964 N N . GLY A 1 122 ? -7.252 -4.863 15.900 1.00 97.81 122 GLY A N 1
ATOM 965 C CA . GLY A 1 122 ? -7.264 -4.210 17.196 1.00 97.81 122 GLY A CA 1
ATOM 966 C C . GLY A 1 122 ? -8.492 -4.526 18.0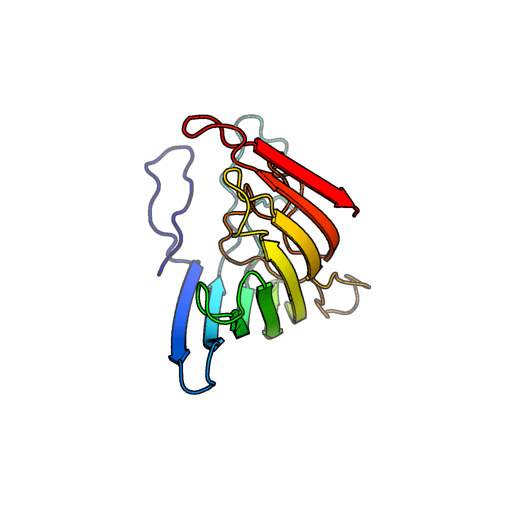23 1.00 97.81 122 GLY A C 1
ATOM 967 O O . GLY A 1 122 ? -9.465 -5.120 17.555 1.00 97.81 122 GLY A O 1
ATOM 968 N N . TYR A 1 123 ? -8.425 -4.122 19.287 1.00 97.69 123 TYR A N 1
ATOM 969 C CA . TYR A 1 123 ? -9.525 -4.230 20.230 1.00 97.69 123 TYR A CA 1
ATOM 970 C C . TYR A 1 123 ? -9.748 -2.912 20.952 1.00 97.69 123 TYR A C 1
ATOM 972 O O . TYR A 1 123 ? -8.842 -2.373 21.586 1.00 97.69 123 TYR A O 1
ATOM 980 N N . THR A 1 124 ? -10.992 -2.444 20.911 1.00 97.62 124 THR A N 1
ATOM 981 C CA . THR A 1 124 ? -11.479 -1.273 21.633 1.00 97.62 124 THR A CA 1
ATOM 982 C C . THR A 1 124 ? -12.348 -1.704 22.814 1.00 97.62 124 THR A C 1
ATOM 984 O O . THR A 1 124 ? -13.426 -2.279 22.631 1.00 97.62 124 THR A O 1
ATOM 987 N N . ALA A 1 125 ? -11.946 -1.352 24.038 1.00 96.75 125 ALA A N 1
ATOM 988 C CA . ALA A 1 125 ? -12.715 -1.622 25.253 1.00 96.75 125 ALA A CA 1
ATOM 989 C C . ALA A 1 125 ? -13.885 -0.629 25.412 1.00 96.75 125 ALA A C 1
ATOM 991 O O . ALA A 1 125 ? -13.816 0.353 26.154 1.00 96.75 125 ALA A O 1
ATOM 992 N N . LYS A 1 126 ? -14.993 -0.892 24.709 1.00 93.25 126 LYS A N 1
ATOM 993 C CA . LYS A 1 126 ? -16.164 0.008 24.617 1.00 93.25 126 LYS A CA 1
ATOM 994 C C . LYS A 1 126 ? -16.921 0.233 25.924 1.00 93.25 126 LYS A C 1
ATOM 996 O O . LYS A 1 126 ? -17.624 1.232 26.046 1.00 93.25 126 LYS A O 1
ATOM 1001 N N . SER A 1 127 ? -16.809 -0.692 26.875 1.00 93.94 127 SER A N 1
ATOM 1002 C CA . SER A 1 127 ? -17.449 -0.581 28.191 1.00 93.94 127 SER A CA 1
ATOM 1003 C C . SER A 1 127 ? -16.825 0.508 29.064 1.00 93.94 127 SER A C 1
ATOM 1005 O O . SER A 1 127 ? -17.448 0.958 30.024 1.00 93.94 127 SER A O 1
ATOM 1007 N N . LEU A 1 128 ? -15.608 0.949 28.738 1.00 94.88 128 LEU A N 1
ATOM 1008 C CA . LEU A 1 128 ? -14.903 1.989 29.470 1.00 94.88 128 LEU A CA 1
ATOM 1009 C C . LEU A 1 128 ? -15.231 3.368 28.891 1.00 94.88 128 LEU A C 1
ATOM 1011 O O . LEU A 1 128 ? -15.238 3.570 27.678 1.00 94.88 128 LEU A O 1
ATOM 1015 N N . SER A 1 129 ? -15.442 4.353 29.766 1.00 93.69 129 SER A N 1
ATOM 1016 C CA . SER A 1 129 ? -15.772 5.737 29.382 1.00 93.69 129 SER A CA 1
ATOM 1017 C C . SER A 1 129 ? -14.706 6.410 28.508 1.00 93.69 129 SER A C 1
ATOM 1019 O O . SER A 1 129 ? -15.037 7.298 27.725 1.00 93.69 129 SER A O 1
ATOM 1021 N N . TRP A 1 130 ? -13.455 5.962 28.626 1.00 94.38 130 TRP A N 1
ATOM 1022 C CA . TRP A 1 130 ? -12.286 6.469 27.908 1.00 94.38 130 TRP A CA 1
ATOM 1023 C C . TRP A 1 130 ? -11.904 5.640 26.671 1.00 94.38 130 TRP A C 1
ATOM 1025 O O . TRP A 1 130 ? -10.944 5.986 25.987 1.00 94.38 130 TRP A O 1
ATOM 1035 N N . LYS A 1 131 ? -12.675 4.580 26.371 1.00 95.88 131 LYS A N 1
ATOM 1036 C CA . LYS A 1 131 ? -12.613 3.749 25.153 1.00 95.88 131 LYS A CA 1
ATOM 1037 C C . LYS A 1 131 ? -11.186 3.451 24.651 1.00 95.88 131 LYS 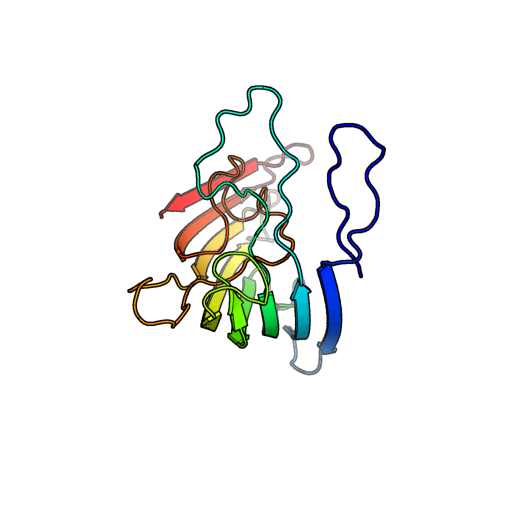A C 1
ATOM 1039 O O . LYS A 1 131 ? -10.901 3.752 23.493 1.00 95.88 131 LYS A O 1
ATOM 1044 N N . PRO A 1 132 ? -10.289 2.890 25.482 1.00 97.31 132 PRO A N 1
ATOM 1045 C CA . PRO A 1 132 ? -8.942 2.589 25.027 1.00 97.31 132 PRO A CA 1
ATOM 1046 C C . PRO A 1 132 ? -8.977 1.530 23.920 1.00 97.31 132 PRO A C 1
ATOM 1048 O O . PRO A 1 132 ? -9.750 0.565 24.008 1.00 97.31 132 PRO A O 1
ATOM 1051 N N . ARG A 1 133 ? -8.125 1.698 22.911 1.00 97.38 133 ARG A N 1
ATOM 1052 C CA . ARG A 1 133 ? -7.854 0.710 21.868 1.00 97.38 133 ARG A CA 1
ATOM 1053 C C . ARG A 1 133 ? -6.381 0.351 21.866 1.00 97.38 133 ARG A C 1
ATOM 1055 O O . ARG A 1 133 ? -5.529 1.225 21.994 1.00 97.38 133 ARG A O 1
ATOM 1062 N N . VAL A 1 134 ? -6.107 -0.927 21.654 1.00 98.19 134 VAL A N 1
ATOM 1063 C CA . VAL A 1 134 ? -4.784 -1.424 21.267 1.00 98.19 134 VAL A CA 1
ATOM 1064 C C . VAL A 1 134 ? -4.895 -2.091 19.905 1.00 98.19 134 VAL A C 1
ATOM 1066 O O . VAL A 1 134 ? -5.903 -2.744 19.621 1.00 98.19 134 VAL A O 1
ATOM 1069 N N . GLY A 1 135 ? -3.890 -1.898 19.063 1.00 98.00 135 GLY A N 1
ATOM 1070 C CA . GLY A 1 135 ? -3.836 -2.434 17.712 1.00 98.00 135 GLY A CA 1
ATOM 1071 C C . GLY A 1 135 ? -2.438 -2.910 17.350 1.00 98.00 135 GLY A C 1
ATOM 1072 O O . GLY A 1 135 ? -1.444 -2.431 17.897 1.00 98.00 135 GLY A O 1
ATOM 1073 N N . LEU A 1 136 ? -2.397 -3.862 16.428 1.00 98.00 136 LEU A N 1
ATOM 1074 C CA . LEU A 1 136 ? -1.193 -4.344 15.776 1.00 98.00 136 LEU A CA 1
ATOM 1075 C C . LEU A 1 136 ? -1.404 -4.258 14.269 1.00 98.00 136 LEU A C 1
ATOM 1077 O O . LEU A 1 136 ? -2.489 -4.569 13.771 1.00 98.00 136 LEU A O 1
ATOM 1081 N N . GLU A 1 137 ? -0.365 -3.854 13.567 1.00 97.69 137 GLU A N 1
ATOM 1082 C CA . GLU A 1 137 ? -0.355 -3.668 12.128 1.00 97.69 137 GLU A CA 1
ATOM 1083 C C . GLU A 1 137 ? 0.982 -4.153 11.573 1.00 97.69 137 GLU A C 1
ATOM 1085 O O . GLU A 1 137 ? 2.018 -4.044 12.228 1.00 97.69 137 GLU A O 1
ATOM 1090 N N . TYR A 1 138 ? 0.926 -4.775 10.403 1.00 97.00 138 TYR A N 1
ATOM 1091 C CA . TYR A 1 138 ? 2.086 -5.226 9.664 1.00 97.00 138 TYR A CA 1
ATOM 1092 C C . TYR A 1 138 ? 1.929 -4.859 8.195 1.00 97.00 138 TYR A C 1
ATOM 1094 O O . TYR A 1 138 ? 0.979 -5.299 7.535 1.00 97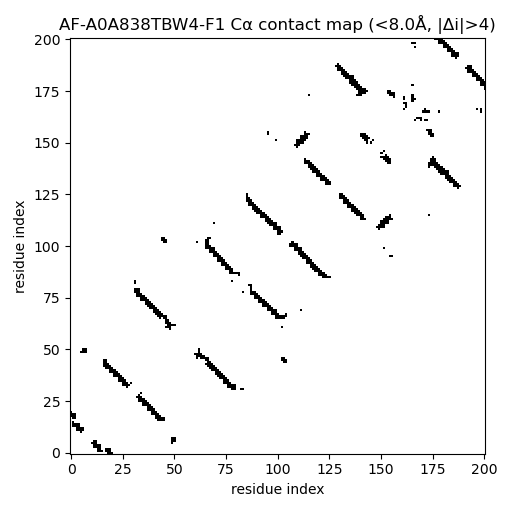.00 138 TYR A O 1
ATOM 1102 N N . ASP A 1 139 ? 2.899 -4.107 7.696 1.00 96.00 139 ASP A N 1
ATOM 1103 C CA . ASP A 1 139 ? 2.986 -3.677 6.313 1.00 96.00 139 ASP A CA 1
ATOM 1104 C C . ASP A 1 139 ? 4.231 -4.271 5.662 1.00 96.00 139 ASP A C 1
ATOM 1106 O O . ASP A 1 139 ? 5.328 -4.293 6.218 1.00 96.00 139 ASP A O 1
ATOM 1110 N N . PHE A 1 140 ? 4.054 -4.777 4.451 1.00 96.62 140 PHE A N 1
ATOM 1111 C CA . PHE A 1 140 ? 5.118 -5.319 3.627 1.00 96.62 140 PHE A CA 1
ATOM 1112 C C . PHE A 1 140 ? 4.980 -4.796 2.208 1.00 96.62 140 PHE A C 1
ATOM 1114 O O . PHE A 1 140 ? 3.885 -4.807 1.650 1.00 96.62 140 PHE A O 1
ATOM 1121 N N . ALA A 1 141 ? 6.094 -4.418 1.601 1.00 95.25 141 ALA A N 1
ATOM 1122 C CA . ALA A 1 141 ? 6.167 -4.162 0.173 1.00 95.25 141 ALA A CA 1
ATOM 1123 C C . ALA A 1 141 ? 7.480 -4.707 -0.366 1.00 95.25 141 ALA A C 1
ATOM 1125 O O . ALA A 1 141 ? 8.544 -4.441 0.199 1.00 95.25 141 ALA A O 1
ATOM 1126 N N . SER A 1 142 ? 7.408 -5.454 -1.464 1.00 95.06 142 SER A N 1
ATOM 1127 C CA . SER A 1 142 ? 8.584 -6.067 -2.062 1.00 95.06 142 SER A CA 1
ATOM 1128 C C . SER A 1 142 ? 9.586 -5.017 -2.552 1.00 95.06 142 SER A C 1
ATOM 1130 O O . SER A 1 142 ? 9.238 -3.882 -2.902 1.00 95.06 142 SER A O 1
ATOM 1132 N N . GLY A 1 143 ? 10.854 -5.412 -2.527 1.00 88.56 143 GLY A N 1
ATOM 1133 C CA . GLY A 1 143 ? 11.982 -4.680 -3.082 1.00 88.56 143 GLY A CA 1
ATOM 1134 C C . GLY A 1 143 ? 12.712 -5.540 -4.102 1.00 88.56 143 GLY A C 1
ATOM 1135 O O . GLY A 1 143 ? 12.599 -6.764 -4.075 1.00 88.56 143 GLY A O 1
ATOM 1136 N N . ASP A 1 144 ? 13.458 -4.881 -4.979 1.00 87.00 144 ASP A N 1
ATOM 1137 C CA . ASP A 1 144 ? 14.248 -5.522 -6.025 1.00 87.00 144 ASP A CA 1
ATOM 1138 C C . ASP A 1 144 ? 15.548 -6.103 -5.458 1.00 87.00 144 ASP A C 1
ATOM 1140 O O . ASP A 1 144 ? 16.352 -5.392 -4.847 1.00 87.00 144 ASP A O 1
ATOM 1144 N N . ARG A 1 145 ? 15.737 -7.414 -5.631 1.00 87.31 145 ARG A N 1
ATOM 1145 C CA . ARG A 1 145 ? 16.920 -8.130 -5.137 1.00 87.31 145 ARG A CA 1
ATOM 1146 C C . ARG A 1 145 ? 18.128 -7.952 -6.043 1.00 87.31 145 ARG A C 1
ATOM 1148 O O . ARG A 1 145 ? 19.255 -8.114 -5.565 1.00 87.31 145 ARG A O 1
ATOM 1155 N N . ASN A 1 146 ? 17.917 -7.672 -7.328 1.00 84.94 146 ASN A N 1
ATOM 1156 C CA . ASN A 1 146 ? 18.987 -7.599 -8.306 1.00 84.94 146 ASN A CA 1
ATOM 1157 C C . ASN A 1 146 ? 18.648 -6.627 -9.451 1.00 84.94 146 ASN A C 1
ATOM 1159 O O . ASN A 1 146 ? 18.124 -7.036 -10.481 1.00 84.94 146 ASN A O 1
ATOM 1163 N N . PRO A 1 147 ? 19.110 -5.370 -9.380 1.00 78.50 147 PRO A N 1
ATOM 1164 C CA . PRO A 1 147 ? 18.773 -4.357 -10.382 1.00 78.50 147 PRO A CA 1
ATOM 1165 C C . PRO A 1 147 ? 19.403 -4.586 -11.769 1.00 78.50 147 PRO A C 1
ATOM 1167 O O . PRO A 1 147 ? 19.251 -3.752 -12.662 1.00 78.50 147 PRO A O 1
ATOM 1170 N N . ALA A 1 148 ? 20.161 -5.671 -11.968 1.00 82.94 148 ALA A N 1
ATOM 1171 C CA . ALA A 1 148 ? 20.893 -5.958 -13.200 1.00 82.94 148 ALA A CA 1
ATOM 1172 C C . ALA A 1 148 ? 20.295 -7.095 -14.052 1.00 82.94 148 ALA A C 1
ATOM 1174 O O . ALA A 1 148 ? 20.833 -7.367 -15.129 1.00 82.94 148 ALA A O 1
ATOM 1175 N N . ASP A 1 149 ? 19.223 -7.766 -13.618 1.00 88.12 149 ASP A N 1
ATOM 1176 C CA . ASP A 1 149 ? 18.630 -8.906 -14.346 1.00 88.12 149 ASP A CA 1
ATOM 1177 C C . ASP A 1 149 ? 17.415 -8.567 -15.218 1.00 88.12 149 ASP A C 1
ATOM 1179 O O . ASP A 1 149 ? 16.915 -9.442 -15.922 1.00 88.12 149 ASP A O 1
ATOM 1183 N N . ARG A 1 150 ? 17.026 -7.287 -15.281 1.00 90.31 150 ARG A N 1
ATOM 1184 C CA . ARG A 1 150 ? 15.830 -6.805 -15.998 1.00 90.31 150 ARG A CA 1
ATOM 1185 C C . ARG A 1 150 ? 14.515 -7.303 -15.399 1.00 90.31 150 ARG A C 1
ATOM 1187 O O . ARG A 1 150 ? 13.488 -7.232 -16.070 1.00 90.31 150 ARG A O 1
ATOM 1194 N N . GLU A 1 151 ? 14.522 -7.734 -14.149 1.00 92.38 151 GLU A N 1
ATOM 1195 C CA . GLU A 1 151 ? 13.317 -7.902 -13.352 1.00 92.38 151 GLU A CA 1
ATOM 1196 C C . GLU A 1 151 ? 13.203 -6.704 -12.401 1.00 92.38 151 GLU A C 1
ATOM 1198 O O . GLU A 1 151 ? 14.191 -6.075 -12.027 1.00 92.38 151 GLU A O 1
ATOM 1203 N N . SER A 1 152 ? 11.980 -6.294 -12.079 1.00 91.00 152 SER A N 1
ATOM 1204 C CA . SER A 1 152 ? 11.741 -5.299 -11.040 1.00 91.00 152 SER A CA 1
ATOM 1205 C C . SER A 1 152 ? 10.752 -5.866 -10.042 1.00 91.00 152 SER A C 1
ATOM 1207 O O . SER A 1 152 ? 9.561 -5.983 -10.320 1.00 91.00 152 SER A O 1
ATOM 1209 N N . GLU A 1 153 ? 11.249 -6.212 -8.859 1.00 91.81 153 GLU A N 1
ATOM 1210 C CA . GLU A 1 153 ? 10.418 -6.710 -7.756 1.00 91.81 153 GLU A CA 1
ATOM 1211 C C . GLU A 1 153 ? 10.031 -5.580 -6.783 1.00 91.81 153 GLU A C 1
ATOM 1213 O O . GLU A 1 153 ? 9.398 -5.819 -5.756 1.00 91.81 153 GLU A O 1
ATOM 1218 N N . SER A 1 154 ? 10.406 -4.330 -7.076 1.00 89.62 154 SER A N 1
ATOM 1219 C CA . SER A 1 154 ? 10.109 -3.179 -6.218 1.00 89.62 154 SER A CA 1
ATOM 1220 C C . SER A 1 154 ? 8.687 -2.673 -6.428 1.00 89.62 154 SER A C 1
ATOM 1222 O O . SER A 1 154 ? 8.356 -2.178 -7.506 1.00 89.62 154 SER A O 1
ATOM 1224 N N . PHE A 1 155 ? 7.871 -2.722 -5.377 1.00 92.50 155 PHE A N 1
ATOM 1225 C CA . PHE A 1 155 ? 6.495 -2.225 -5.424 1.00 92.50 155 PHE A CA 1
ATOM 1226 C C . PHE A 1 155 ? 6.433 -0.705 -5.637 1.00 92.50 155 PHE A C 1
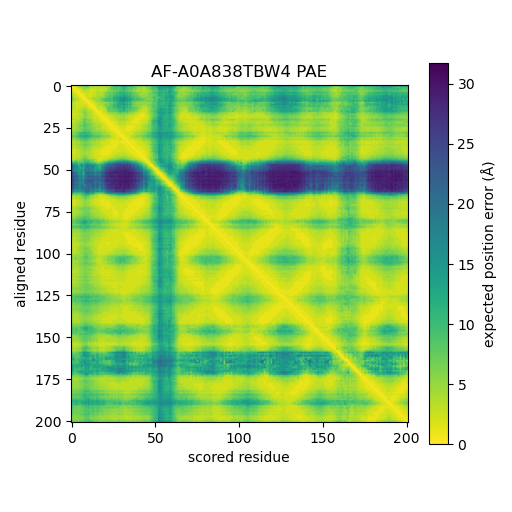ATOM 1228 O O . PHE A 1 155 ? 7.220 0.058 -5.069 1.00 92.50 155 PHE A O 1
ATOM 1235 N N . GLN A 1 156 ? 5.488 -0.252 -6.454 1.00 88.56 156 GLN A N 1
ATOM 1236 C CA . GLN A 1 156 ? 5.263 1.150 -6.770 1.00 88.56 156 GLN A CA 1
ATOM 1237 C C . GLN A 1 156 ? 4.108 1.694 -5.928 1.00 88.56 156 GLN A C 1
ATOM 1239 O O . GLN A 1 156 ? 2.932 1.488 -6.208 1.00 88.56 156 GLN A O 1
ATOM 1244 N N . ASN A 1 157 ? 4.439 2.471 -4.899 1.00 79.19 157 ASN A N 1
ATOM 1245 C CA . ASN A 1 157 ? 3.441 3.154 -4.081 1.00 79.19 157 ASN A CA 1
ATOM 1246 C C . ASN A 1 157 ? 2.803 4.310 -4.886 1.00 79.19 157 ASN A C 1
ATOM 1248 O O . ASN A 1 157 ? 3.284 5.436 -4.811 1.00 79.19 157 ASN A O 1
ATOM 1252 N N . LEU A 1 158 ? 1.788 3.992 -5.708 1.00 84.19 158 LEU A N 1
ATOM 1253 C CA . LEU A 1 158 ? 1.149 4.823 -6.747 1.00 84.19 158 LEU A CA 1
ATOM 1254 C C . LEU A 1 158 ? 1.051 6.328 -6.413 1.00 84.19 158 LEU A C 1
ATOM 1256 O O . LEU A 1 158 ? 1.924 7.101 -6.796 1.00 84.19 158 LEU A O 1
ATOM 1260 N N . PHE A 1 159 ? -0.027 6.752 -5.742 1.00 79.12 159 PHE A N 1
ATOM 1261 C CA . PHE A 1 159 ? -0.279 8.146 -5.344 1.00 79.12 159 PHE A CA 1
ATOM 1262 C C . PHE A 1 159 ? -0.683 8.190 -3.863 1.00 79.12 159 PHE A C 1
ATOM 1264 O O . PHE A 1 159 ? -1.876 8.252 -3.550 1.00 79.12 159 PHE A O 1
ATOM 1271 N N . PRO A 1 160 ? 0.283 8.074 -2.940 1.00 67.38 160 PRO A N 1
ATOM 1272 C CA . PRO A 1 160 ? -0.016 7.825 -1.541 1.00 67.38 160 PRO A CA 1
ATOM 1273 C C . PRO A 1 160 ? -0.238 9.096 -0.719 1.00 67.38 160 PRO A C 1
ATOM 1275 O O . PRO A 1 160 ? 0.250 10.177 -1.040 1.00 67.38 160 PRO A O 1
ATOM 1278 N N . SER A 1 161 ? -0.898 8.908 0.423 1.00 64.31 161 SER A N 1
ATOM 1279 C CA . SER A 1 161 ? -0.836 9.801 1.583 1.00 64.31 161 SER A CA 1
ATOM 1280 C C . SER A 1 161 ? -0.142 9.035 2.714 1.00 64.31 161 SER A C 1
ATOM 1282 O O . SER A 1 161 ? -0.816 8.391 3.511 1.00 64.31 161 SER A O 1
ATOM 1284 N N . ASN A 1 162 ? 1.196 9.031 2.740 1.00 68.94 162 ASN A N 1
ATOM 1285 C CA . ASN A 1 162 ? 1.985 8.202 3.672 1.00 68.94 162 ASN A CA 1
ATOM 1286 C C . ASN A 1 162 ? 1.972 8.709 5.127 1.00 68.94 162 ASN A C 1
ATOM 1288 O O . ASN A 1 162 ? 2.179 7.913 6.042 1.00 68.94 162 ASN A O 1
ATOM 1292 N N . HIS A 1 163 ? 1.692 9.999 5.328 1.00 67.25 163 HIS A N 1
ATOM 1293 C CA . HIS A 1 163 ? 1.847 10.727 6.593 1.00 67.25 163 HIS A CA 1
ATOM 1294 C C . HIS A 1 163 ? 1.174 10.088 7.810 1.00 67.25 163 HIS A C 1
ATOM 1296 O O . HIS A 1 163 ? 1.713 10.126 8.912 1.00 67.25 163 HIS A O 1
ATOM 1302 N N . ASP A 1 164 ? 0.001 9.479 7.633 1.00 63.81 164 ASP A N 1
ATOM 1303 C CA . ASP A 1 164 ? -0.754 8.834 8.711 1.00 63.81 164 ASP A CA 1
ATOM 1304 C C . ASP A 1 164 ? -0.613 7.298 8.724 1.00 63.81 164 ASP A C 1
ATOM 1306 O O . ASP A 1 164 ? -1.285 6.622 9.510 1.00 63.81 164 ASP A O 1
ATOM 1310 N N . LYS A 1 165 ? 0.225 6.736 7.840 1.00 67.81 165 LYS A N 1
ATOM 1311 C CA . LYS A 1 165 ? 0.388 5.285 7.638 1.00 67.81 165 LYS A CA 1
ATOM 1312 C C . LYS A 1 165 ? 1.740 4.772 8.114 1.00 67.81 165 LYS A C 1
ATOM 1314 O O . LYS A 1 165 ? 1.764 3.875 8.942 1.00 67.81 165 LYS A O 1
ATOM 1319 N N . TYR A 1 166 ? 2.840 5.377 7.663 1.00 63.41 166 TYR A N 1
ATOM 1320 C CA . TYR A 1 166 ? 4.209 4.884 7.912 1.00 63.41 166 TYR A CA 1
ATOM 1321 C C . TYR A 1 166 ? 4.995 5.779 8.881 1.00 63.41 166 TYR A C 1
ATOM 1323 O O . TYR A 1 166 ? 6.220 5.883 8.822 1.00 63.41 166 TYR A O 1
ATOM 1331 N N . GLY A 1 167 ? 4.262 6.449 9.770 1.00 59.19 167 GLY A N 1
ATOM 1332 C CA . GLY A 1 167 ? 4.783 7.408 10.733 1.00 59.19 167 GLY A CA 1
ATOM 1333 C C . GLY A 1 167 ? 4.741 8.856 10.237 1.00 59.19 167 GLY A C 1
ATOM 1334 O O . GLY A 1 167 ? 5.057 9.168 9.092 1.00 59.19 167 GLY A O 1
ATOM 1335 N N . PHE A 1 168 ? 4.436 9.768 11.164 1.00 65.94 168 PHE A N 1
ATOM 1336 C CA . PHE A 1 168 ? 4.286 11.212 10.918 1.00 65.94 168 PHE A CA 1
ATOM 1337 C C . PHE A 1 168 ? 5.554 11.933 10.434 1.00 65.94 168 PHE A C 1
ATOM 1339 O O . PHE A 1 168 ? 5.517 13.133 10.168 1.00 65.94 168 PHE A O 1
ATOM 1346 N N . MET A 1 169 ? 6.685 11.231 10.375 1.00 64.69 169 MET A N 1
ATOM 1347 C CA . MET A 1 169 ? 7.951 11.773 9.888 1.00 64.69 169 MET A CA 1
ATOM 1348 C C . MET A 1 169 ? 8.098 11.679 8.363 1.00 64.69 169 MET A C 1
ATOM 1350 O O . MET A 1 169 ? 9.018 12.296 7.842 1.00 64.69 169 MET A O 1
ATOM 1354 N N . ASP A 1 170 ? 7.221 10.944 7.663 1.00 60.47 170 ASP A N 1
ATOM 1355 C CA . ASP A 1 170 ? 7.237 10.783 6.196 1.00 60.47 170 ASP A CA 1
ATOM 1356 C C . ASP A 1 170 ? 8.542 10.199 5.613 1.00 60.47 170 ASP A C 1
ATOM 1358 O O . ASP A 1 170 ? 8.834 10.360 4.429 1.00 60.47 170 ASP A O 1
ATOM 1362 N N . GLU A 1 171 ? 9.324 9.481 6.420 1.00 62.53 171 GLU A N 1
ATOM 1363 C CA . GLU A 1 171 ? 10.620 8.935 5.987 1.00 62.53 171 GLU A CA 1
ATOM 1364 C C . GLU A 1 171 ? 10.465 7.685 5.096 1.00 62.53 171 GLU A C 1
ATOM 1366 O O . GLU A 1 171 ? 11.378 7.308 4.361 1.00 62.53 171 GLU A O 1
ATOM 1371 N N . PHE A 1 172 ? 9.295 7.038 5.136 1.00 67.81 172 PHE A N 1
ATOM 1372 C CA . PHE A 1 172 ? 9.057 5.749 4.495 1.00 67.81 172 PHE A CA 1
ATOM 1373 C C . PHE A 1 172 ? 7.834 5.782 3.574 1.00 67.81 172 PHE A C 1
ATOM 1375 O O . PHE A 1 172 ? 6.813 6.414 3.848 1.00 67.81 172 PHE A O 1
ATOM 1382 N N . GLY A 1 173 ? 7.938 5.059 2.463 1.00 75.56 173 GLY A N 1
ATOM 1383 C CA . GLY A 1 173 ? 6.808 4.708 1.610 1.00 75.56 173 GLY A CA 1
ATOM 1384 C C . GLY A 1 173 ? 6.643 3.196 1.566 1.00 75.56 173 GLY A C 1
ATOM 1385 O O . GLY A 1 173 ? 7.571 2.464 1.902 1.00 75.56 173 GLY A O 1
ATOM 1386 N N . TRP A 1 174 ? 5.487 2.723 1.103 1.00 83.50 174 TRP A N 1
ATOM 1387 C CA . TRP A 1 174 ? 5.195 1.297 0.946 1.00 83.50 174 TRP A CA 1
ATOM 1388 C C . TRP A 1 174 ? 6.012 0.666 -0.191 1.00 83.50 174 TRP A C 1
ATOM 1390 O O . TRP A 1 174 ? 5.471 0.319 -1.227 1.00 83.50 174 TRP A O 1
ATOM 1400 N N . ARG A 1 175 ? 7.339 0.589 -0.064 1.00 87.88 175 ARG A N 1
ATOM 1401 C CA . ARG A 1 175 ? 8.253 0.044 -1.077 1.00 87.88 175 ARG A CA 1
ATOM 1402 C C . ARG A 1 175 ? 9.519 -0.472 -0.414 1.00 87.88 175 ARG A C 1
ATOM 1404 O O . ARG A 1 175 ? 10.224 0.319 0.203 1.00 87.88 175 ARG A O 1
ATOM 1411 N N . ASN A 1 176 ? 9.859 -1.742 -0.638 1.00 90.00 176 ASN A N 1
ATOM 1412 C CA . ASN A 1 176 ? 11.019 -2.388 -0.020 1.00 90.00 176 ASN A CA 1
ATOM 1413 C C . ASN A 1 176 ? 11.018 -2.241 1.513 1.00 90.00 176 ASN A C 1
ATOM 1415 O O . ASN A 1 176 ? 11.998 -1.785 2.102 1.00 90.00 176 ASN A O 1
ATOM 1419 N N . ILE A 1 177 ? 9.890 -2.577 2.142 1.00 92.88 177 ILE A N 1
ATOM 1420 C CA . ILE A 1 177 ? 9.718 -2.443 3.590 1.00 92.88 177 ILE A CA 1
ATOM 1421 C C . ILE A 1 177 ? 9.138 -3.700 4.224 1.00 92.88 177 ILE A C 1
ATOM 1423 O O . ILE A 1 177 ? 8.346 -4.426 3.619 1.00 92.88 177 ILE A O 1
ATOM 1427 N N . HIS A 1 178 ? 9.507 -3.875 5.485 1.00 95.44 178 HIS A N 1
ATOM 1428 C CA . HIS A 1 178 ? 8.756 -4.588 6.502 1.00 95.44 178 HIS A CA 1
ATOM 1429 C C . HIS A 1 178 ? 8.512 -3.568 7.614 1.00 95.44 178 HIS A C 1
ATOM 1431 O O . HIS A 1 178 ? 9.467 -2.946 8.054 1.00 95.44 178 HIS A O 1
ATOM 1437 N N . ASP A 1 179 ? 7.275 -3.366 8.043 1.00 94.88 179 ASP A N 1
ATOM 1438 C CA . ASP A 1 179 ? 6.959 -2.469 9.156 1.00 94.88 179 ASP A CA 1
ATOM 1439 C C . ASP A 1 179 ? 6.016 -3.184 10.114 1.00 94.88 179 ASP A C 1
ATOM 1441 O O . ASP A 1 179 ? 4.952 -3.658 9.715 1.00 94.88 179 ASP A O 1
ATOM 1445 N N . LEU A 1 180 ? 6.425 -3.296 11.375 1.00 95.94 180 LEU A N 1
ATOM 1446 C CA . LEU A 1 180 ? 5.562 -3.722 12.465 1.00 95.94 180 LEU A CA 1
ATOM 1447 C C . LEU A 1 180 ? 5.163 -2.503 13.292 1.00 95.94 180 LEU A C 1
ATOM 1449 O O . LEU A 1 180 ? 5.988 -1.939 14.016 1.00 95.94 180 LEU A O 1
ATOM 1453 N N . ARG A 1 181 ? 3.870 -2.182 13.282 1.00 94.88 181 ARG A N 1
ATOM 1454 C CA . ARG A 1 181 ? 3.304 -1.088 14.065 1.00 94.88 181 ARG A CA 1
ATOM 1455 C C . ARG A 1 181 ? 2.493 -1.597 15.249 1.00 94.88 181 ARG A C 1
ATOM 1457 O O . ARG A 1 181 ? 1.575 -2.407 15.109 1.00 94.88 181 ARG A O 1
ATOM 1464 N N . VAL A 1 182 ? 2.781 -1.056 16.430 1.00 96.75 182 VAL A N 1
ATOM 1465 C CA . VAL A 1 182 ? 1.936 -1.176 17.625 1.00 96.75 182 VAL A CA 1
ATOM 1466 C C . VAL A 1 182 ? 1.275 0.169 17.885 1.00 96.75 182 VAL A C 1
ATOM 1468 O O . VAL A 1 182 ? 1.964 1.170 18.075 1.00 96.75 182 VAL A O 1
ATOM 1471 N N . GLN A 1 183 ? -0.054 0.173 17.953 1.00 95.88 183 GLN A N 1
ATOM 1472 C CA . GLN A 1 183 ? -0.845 1.375 18.203 1.00 95.88 183 GLN A CA 1
ATOM 1473 C C . GLN A 1 183 ? -1.600 1.264 19.525 1.00 95.88 183 GLN A C 1
ATOM 1475 O O . GLN A 1 183 ? -2.215 0.239 19.836 1.00 95.88 183 GLN A O 1
ATOM 1480 N N . ALA A 1 184 ? -1.634 2.358 20.277 1.00 96.88 184 ALA A N 1
ATOM 1481 C CA . ALA A 1 184 ? -2.550 2.542 21.390 1.00 96.88 184 ALA A CA 1
ATOM 1482 C C . ALA A 1 184 ? -3.262 3.888 21.260 1.00 96.88 184 ALA A C 1
ATOM 1484 O O . ALA A 1 184 ? -2.626 4.917 21.050 1.00 96.88 184 ALA A O 1
ATOM 1485 N N . ASN A 1 185 ? -4.584 3.898 21.423 1.00 95.50 185 ASN A N 1
ATOM 1486 C CA . ASN A 1 185 ? -5.353 5.134 21.474 1.00 95.50 185 ASN A CA 1
ATOM 1487 C C . ASN A 1 185 ? -6.301 5.159 22.669 1.00 95.50 185 ASN A C 1
ATOM 1489 O O . ASN A 1 185 ? -6.716 4.122 23.189 1.00 95.50 185 ASN A O 1
ATOM 1493 N N . ALA A 1 186 ? -6.613 6.358 23.142 1.00 96.25 186 ALA A N 1
ATOM 1494 C CA . ALA A 1 186 ? -7.524 6.552 24.254 1.00 96.25 186 ALA A CA 1
ATOM 1495 C C . ALA A 1 186 ? -8.129 7.952 24.231 1.00 96.25 186 ALA A C 1
ATOM 1497 O O . ALA A 1 186 ? -7.509 8.912 23.778 1.00 96.25 186 ALA A O 1
ATOM 1498 N N . LYS A 1 187 ? -9.317 8.078 24.829 1.00 96.19 187 LYS A N 1
ATOM 1499 C CA . LYS A 1 187 ? -9.969 9.366 25.087 1.00 96.19 187 LYS A CA 1
ATOM 1500 C C . LYS A 1 187 ? -10.166 9.571 26.591 1.00 96.19 187 LYS A C 1
ATOM 1502 O O . LYS A 1 187 ? -11.293 9.421 27.067 1.00 96.19 187 LYS A O 1
ATOM 1507 N N . PRO A 1 188 ? -9.109 9.869 27.381 1.00 92.25 188 PRO A N 1
ATOM 1508 C CA . PRO A 1 188 ? -9.210 9.942 28.845 1.00 92.25 188 PRO A CA 1
ATOM 1509 C C . PRO A 1 188 ? -10.313 10.893 29.325 1.00 92.25 188 PRO A C 1
ATOM 1511 O O . PRO A 1 188 ? -10.999 10.624 30.310 1.00 92.25 188 PRO A O 1
ATOM 1514 N N . ILE A 1 189 ? -10.510 11.989 28.588 1.00 94.00 189 ILE A N 1
ATOM 1515 C CA . ILE A 1 189 ? -11.620 12.929 28.736 1.00 94.00 189 ILE A CA 1
ATOM 1516 C C . ILE A 1 189 ? -12.147 13.315 27.351 1.00 94.00 189 ILE A C 1
ATOM 1518 O O . ILE A 1 189 ? -11.428 13.243 26.363 1.00 94.00 189 ILE A O 1
ATOM 1522 N N . LYS A 1 190 ? -13.387 13.814 27.272 1.00 89.12 190 LYS A N 1
ATOM 1523 C CA . LYS A 1 190 ? -14.070 14.128 25.997 1.00 89.12 190 LYS A CA 1
ATOM 1524 C C . LYS A 1 190 ? -13.321 15.083 25.052 1.00 89.12 190 LYS A C 1
ATOM 1526 O O . LYS A 1 190 ? -13.666 15.134 23.880 1.00 89.12 190 LYS A O 1
ATOM 1531 N N . LYS A 1 191 ? -12.388 15.888 25.568 1.00 94.62 191 LYS A N 1
ATOM 1532 C CA . LYS A 1 191 ? -11.645 16.911 24.813 1.00 94.62 191 LYS A CA 1
ATOM 1533 C C . LYS A 1 191 ? -10.185 16.532 24.540 1.00 94.62 191 LYS A C 1
ATOM 1535 O O . LYS A 1 191 ? -9.442 17.381 24.066 1.00 94.62 191 LYS A O 1
ATOM 1540 N N . LEU A 1 192 ? -9.766 15.318 24.894 1.00 94.12 192 LEU A N 1
ATOM 1541 C CA . LEU A 1 192 ? -8.392 14.862 24.725 1.00 94.12 192 LEU A CA 1
ATOM 1542 C C . LEU A 1 192 ? -8.392 13.506 24.029 1.00 94.12 192 LEU A C 1
ATOM 1544 O O . LEU A 1 192 ? -8.880 12.531 24.599 1.00 94.12 192 LEU A O 1
ATOM 1548 N N . ASP A 1 193 ? -7.802 13.478 22.840 1.00 94.50 193 ASP A N 1
ATOM 1549 C CA . ASP A 1 193 ? -7.469 12.262 22.111 1.00 94.50 193 ASP A CA 1
ATOM 1550 C C . ASP A 1 193 ? -5.965 12.027 22.266 1.00 94.50 193 ASP A C 1
ATOM 1552 O O . ASP A 1 193 ? -5.163 12.924 22.004 1.00 94.50 193 ASP A O 1
ATOM 1556 N N . LEU A 1 194 ? -5.598 10.850 22.768 1.00 95.25 194 LEU A N 1
ATOM 1557 C CA . LEU A 1 194 ? -4.215 10.401 22.864 1.00 95.25 194 LEU A CA 1
ATOM 1558 C C . LEU A 1 194 ? -4.006 9.251 21.892 1.00 95.25 194 LEU A C 1
ATOM 1560 O O . LEU A 1 194 ? -4.799 8.307 21.868 1.00 95.25 194 LEU A O 1
ATOM 1564 N N . GLU A 1 195 ? -2.909 9.327 21.155 1.00 93.94 195 GLU A N 1
ATOM 1565 C CA . GLU A 1 195 ? -2.448 8.303 20.234 1.00 93.94 195 GLU A CA 1
ATOM 1566 C C . GLU A 1 195 ? -0.959 8.075 20.475 1.00 93.94 195 GLU A C 1
ATOM 1568 O O . GLU A 1 195 ? -0.191 9.014 20.694 1.00 93.94 195 GLU A O 1
ATOM 1573 N N . PHE A 1 196 ? -0.580 6.808 20.507 1.00 94.19 196 PHE A N 1
ATOM 1574 C CA . PHE A 1 196 ? 0.791 6.353 20.580 1.00 94.19 196 PHE A CA 1
ATOM 1575 C C . PHE A 1 196 ? 0.987 5.324 19.480 1.00 94.19 196 PHE A C 1
ATOM 1577 O O . PHE A 1 196 ? 0.250 4.338 19.430 1.00 94.19 196 PHE A O 1
ATOM 1584 N N . ASP A 1 197 ? 2.008 5.549 18.666 1.00 92.12 197 ASP A N 1
ATOM 1585 C CA . ASP A 1 197 ? 2.435 4.649 17.611 1.00 92.12 197 ASP A CA 1
ATOM 1586 C C . ASP A 1 197 ? 3.910 4.324 17.783 1.00 92.12 197 ASP A C 1
ATOM 1588 O O . ASP A 1 197 ? 4.746 5.203 18.008 1.00 92.12 197 ASP A O 1
ATOM 1592 N N . PHE A 1 198 ? 4.221 3.042 17.662 1.00 93.25 198 PHE A N 1
ATOM 1593 C CA . PHE A 1 198 ? 5.580 2.541 17.593 1.00 93.25 198 PHE A CA 1
ATOM 1594 C C . PHE A 1 198 ? 5.725 1.722 16.318 1.00 93.25 198 PHE A C 1
ATOM 1596 O O . PHE A 1 198 ? 4.981 0.759 16.150 1.00 93.25 198 PHE A O 1
ATOM 1603 N N . HIS A 1 199 ? 6.679 2.098 15.470 1.00 92.88 199 HIS A N 1
ATOM 1604 C CA . HIS A 1 199 ? 7.016 1.414 14.222 1.00 92.88 199 HIS A CA 1
ATOM 1605 C C . HIS A 1 199 ? 8.386 0.744 14.347 1.00 92.88 199 HIS A C 1
ATOM 1607 O O . HIS A 1 199 ? 9.304 1.307 14.955 1.00 92.88 199 HIS A O 1
ATOM 1613 N N . ALA A 1 200 ? 8.523 -0.444 13.767 1.00 92.94 200 ALA A N 1
ATOM 1614 C CA . ALA A 1 200 ? 9.774 -1.184 13.691 1.00 92.94 200 ALA A CA 1
ATOM 1615 C C . ALA A 1 200 ? 9.996 -1.660 12.253 1.00 92.94 200 ALA A C 1
ATOM 1617 O O . ALA A 1 200 ? 9.236 -2.498 11.766 1.00 92.94 200 ALA A O 1
ATOM 1618 N N . PHE A 1 201 ? 11.052 -1.127 11.633 1.00 88.19 201 PHE A N 1
ATOM 1619 C CA . PHE A 1 201 ? 11.472 -1.389 10.255 1.00 88.19 201 PHE A CA 1
ATOM 1620 C C . PHE A 1 201 ? 12.666 -2.349 10.188 1.00 88.19 201 PHE A C 1
ATOM 1622 O O . PHE A 1 201 ? 13.512 -2.296 11.117 1.00 88.19 201 PHE A O 1
#

Sequence (201 aa):
MRPVQIERHAFNESDSADNFFGGYFSTDLVPRQTTDFYVFYRQKDDNQPDLDPTNKIDPAGTWNGPAARFATIGARIRSKPDALNGWDYAAEFVYEFGDIYASELNSVRSDLSALALHVSGGYTAKSLSWKPRVGLEYDFASGDRNPADRESESFQNLFPSNHDKYGFMDEFGWRNIHDLRVQANAKPIKKLDLEFDFHAF